Protein AF-A0A7D7ZGV6-F1 (afdb_monomer)

Structure (mmCIF, N/CA/C/O backbone):
data_AF-A0A7D7ZGV6-F1
#
_entry.id   AF-A0A7D7ZGV6-F1
#
loop_
_atom_site.group_PDB
_atom_site.id
_atom_site.type_symbol
_atom_site.label_atom_id
_atom_site.label_alt_id
_atom_site.label_comp_id
_atom_site.label_asym_id
_atom_site.label_entity_id
_atom_site.label_seq_id
_atom_site.pdbx_PDB_ins_code
_atom_site.Cartn_x
_atom_site.Cartn_y
_atom_site.Cartn_z
_atom_site.occupancy
_atom_site.B_iso_or_equiv
_atom_site.auth_seq_id
_atom_site.auth_comp_id
_atom_site.auth_asym_id
_atom_site.auth_atom_id
_atom_site.pdbx_PDB_model_num
ATOM 1 N N . MET A 1 1 ? 32.953 -6.652 -10.951 1.00 52.16 1 MET A N 1
ATOM 2 C CA . MET A 1 1 ? 31.566 -6.234 -10.646 1.00 52.16 1 MET A CA 1
ATOM 3 C C . MET A 1 1 ? 30.830 -6.140 -11.981 1.00 52.16 1 MET A C 1
ATOM 5 O O . MET A 1 1 ? 31.300 -5.406 -12.841 1.00 52.16 1 MET A O 1
ATOM 9 N N . VAL A 1 2 ? 29.800 -6.960 -12.227 1.00 68.19 2 VAL A N 1
ATOM 10 C CA . VAL A 1 2 ? 29.049 -6.928 -13.501 1.00 68.19 2 VAL A CA 1
ATOM 11 C C . VAL A 1 2 ? 28.193 -5.665 -13.516 1.00 68.19 2 VAL A C 1
ATOM 13 O O . VAL A 1 2 ? 27.507 -5.383 -12.537 1.00 68.19 2 VAL A O 1
ATOM 16 N N . ARG A 1 3 ? 28.276 -4.880 -14.590 1.00 75.19 3 ARG A N 1
ATOM 17 C CA . ARG A 1 3 ? 27.522 -3.633 -14.718 1.00 75.19 3 ARG A CA 1
ATOM 18 C C . ARG A 1 3 ? 26.040 -3.922 -14.947 1.00 75.19 3 ARG A C 1
ATOM 20 O O . ARG A 1 3 ? 25.699 -4.711 -15.825 1.00 75.19 3 ARG A O 1
ATOM 27 N N . ASP A 1 4 ? 25.176 -3.247 -14.197 1.00 83.81 4 ASP A N 1
ATOM 28 C CA . ASP A 1 4 ? 23.727 -3.356 -14.351 1.00 83.81 4 ASP A CA 1
ATOM 29 C C . ASP A 1 4 ? 23.198 -2.354 -15.389 1.00 83.81 4 ASP A C 1
ATOM 31 O O . ASP A 1 4 ? 22.784 -1.237 -15.078 1.00 83.81 4 ASP A O 1
ATOM 35 N N . TYR A 1 5 ? 23.234 -2.766 -16.656 1.00 85.62 5 TYR A N 1
ATOM 36 C CA . TYR A 1 5 ? 22.716 -1.972 -17.770 1.00 85.62 5 TYR A CA 1
ATOM 37 C C . TYR A 1 5 ? 21.190 -1.770 -17.714 1.00 85.62 5 TYR A C 1
ATOM 39 O O . TYR A 1 5 ? 20.697 -0.803 -18.290 1.00 85.62 5 TYR A O 1
ATOM 47 N N . GLU A 1 6 ? 20.435 -2.643 -17.034 1.00 85.56 6 GLU A N 1
ATOM 48 C CA . GLU A 1 6 ? 18.972 -2.530 -16.913 1.00 85.56 6 GLU A CA 1
ATOM 49 C C . GLU A 1 6 ? 18.593 -1.321 -16.052 1.00 85.56 6 GLU A C 1
ATOM 51 O O . GLU A 1 6 ? 17.798 -0.485 -16.489 1.00 85.56 6 GLU A O 1
ATOM 56 N N . SER A 1 7 ? 19.248 -1.163 -14.896 1.00 83.94 7 SER A N 1
ATOM 57 C CA . SER A 1 7 ? 19.128 0.028 -14.038 1.00 83.94 7 SER A CA 1
ATOM 58 C C . SER A 1 7 ? 19.479 1.322 -14.775 1.00 83.94 7 SER A C 1
ATOM 60 O O . SER A 1 7 ? 18.717 2.292 -14.736 1.00 83.94 7 SER A O 1
ATOM 62 N N . ASP A 1 8 ? 20.620 1.338 -15.470 1.00 88.06 8 ASP A N 1
ATOM 63 C CA . ASP A 1 8 ? 21.110 2.539 -16.152 1.00 88.06 8 ASP A CA 1
ATOM 64 C C . ASP A 1 8 ? 20.150 2.986 -17.275 1.00 88.06 8 ASP A C 1
ATOM 66 O O . ASP A 1 8 ? 19.855 4.178 -17.402 1.00 88.06 8 ASP A O 1
ATOM 70 N N . VAL A 1 9 ? 19.625 2.044 -18.072 1.00 88.62 9 VAL A N 1
ATOM 71 C CA . VAL A 1 9 ? 18.655 2.335 -19.145 1.00 88.62 9 VAL A CA 1
ATOM 72 C C . VAL A 1 9 ? 17.362 2.912 -18.576 1.00 88.62 9 VAL A C 1
ATOM 74 O O . VAL A 1 9 ? 16.876 3.924 -19.083 1.00 88.62 9 VAL A O 1
ATOM 77 N N . ILE A 1 10 ? 16.808 2.297 -17.527 1.00 85.31 10 ILE A N 1
ATOM 78 C CA . ILE A 1 10 ? 15.547 2.748 -16.930 1.00 85.31 10 ILE A CA 1
ATOM 79 C C . ILE A 1 10 ? 15.686 4.175 -16.390 1.00 85.31 10 ILE A C 1
ATOM 81 O O . ILE A 1 10 ? 14.851 5.027 -16.704 1.00 85.31 10 ILE A O 1
ATOM 85 N N . LYS A 1 11 ? 16.774 4.466 -15.669 1.00 85.81 11 LYS A N 1
ATOM 86 C CA . LYS A 1 11 ? 17.040 5.808 -15.140 1.00 85.81 11 LYS A CA 1
ATOM 87 C C . LYS A 1 11 ? 17.076 6.865 -16.246 1.00 85.81 11 LYS A C 1
ATOM 89 O O . LYS A 1 11 ? 16.469 7.923 -16.114 1.00 85.81 11 LYS A O 1
ATOM 94 N N . GLN A 1 12 ? 17.745 6.569 -17.361 1.00 90.44 12 GLN A N 1
ATOM 95 C CA . GLN A 1 12 ? 17.829 7.497 -18.491 1.00 90.44 12 GLN A CA 1
ATOM 96 C C . GLN A 1 12 ? 16.465 7.777 -19.138 1.00 90.44 12 GLN A C 1
ATOM 98 O O . GLN A 1 12 ? 16.186 8.919 -19.505 1.00 90.44 12 GLN A O 1
ATOM 103 N N . VAL A 1 13 ? 15.599 6.764 -19.261 1.00 87.12 13 VAL A N 1
ATOM 104 C CA . VAL A 1 13 ? 14.239 6.953 -19.795 1.00 87.12 13 VAL A CA 1
ATOM 105 C C . VAL A 1 13 ? 13.365 7.753 -18.827 1.00 87.12 13 VAL A C 1
ATOM 107 O O . VAL A 1 13 ? 12.593 8.599 -19.278 1.00 87.12 13 VAL A O 1
ATOM 110 N N . GLN A 1 14 ? 13.516 7.523 -17.519 1.00 82.38 14 GLN A N 1
ATOM 111 C CA . GLN A 1 14 ? 12.793 8.244 -16.469 1.00 82.38 14 GLN A CA 1
ATOM 112 C C . GLN A 1 14 ? 13.149 9.733 -16.428 1.00 82.38 14 GLN A C 1
ATOM 114 O O . GLN A 1 14 ? 12.263 10.563 -16.255 1.00 82.38 14 GLN A O 1
ATOM 119 N N . GLU A 1 15 ? 14.421 10.081 -16.630 1.00 83.81 15 GLU A N 1
ATOM 120 C CA . GLU A 1 15 ? 14.861 11.479 -16.680 1.00 83.81 15 GLU A CA 1
ATOM 121 C C . GLU A 1 15 ? 14.282 12.219 -17.891 1.00 83.81 15 GLU A C 1
ATOM 123 O O . GLU A 1 15 ? 13.835 13.362 -17.775 1.00 83.81 15 GLU A O 1
ATOM 128 N N . LYS A 1 16 ? 14.331 11.605 -19.083 1.00 85.25 16 LYS A N 1
ATOM 129 C CA . LYS A 1 16 ? 13.814 12.227 -20.306 1.00 85.25 16 LYS A CA 1
ATOM 130 C C . LYS A 1 16 ? 13.589 11.211 -21.420 1.00 85.25 16 LYS A C 1
ATOM 132 O O . LYS A 1 16 ? 14.519 10.533 -21.852 1.00 85.25 16 LYS A O 1
ATOM 137 N N . SER A 1 17 ? 12.404 11.243 -22.025 1.00 87.62 17 SER A N 1
ATOM 138 C CA . SER A 1 17 ? 12.106 10.480 -23.240 1.00 87.62 17 SER A CA 1
ATOM 139 C C . SER A 1 17 ? 12.973 10.932 -24.419 1.00 87.62 17 SER A C 1
ATOM 141 O O . SER A 1 17 ? 12.937 12.094 -24.839 1.00 87.62 17 SER A O 1
ATOM 143 N N . ARG A 1 18 ? 13.768 10.010 -24.969 1.00 91.75 18 ARG A N 1
ATOM 144 C CA . ARG A 1 18 ? 14.718 10.252 -26.071 1.00 91.75 18 ARG A CA 1
ATOM 145 C C . ARG A 1 18 ? 14.798 9.027 -26.986 1.00 91.75 18 ARG A C 1
ATOM 147 O O . ARG A 1 18 ? 14.410 7.941 -26.565 1.00 91.75 18 ARG A O 1
ATOM 154 N N . PRO A 1 19 ? 15.314 9.148 -28.220 1.00 94.19 19 PRO A N 1
ATOM 155 C CA . PRO A 1 19 ? 15.536 7.989 -29.085 1.00 94.19 19 PRO A CA 1
ATOM 156 C C . PRO A 1 19 ? 16.412 6.918 -28.418 1.00 94.19 19 PRO A C 1
ATOM 158 O O . PRO A 1 19 ? 17.350 7.247 -27.687 1.00 94.19 19 PRO A O 1
ATOM 161 N N . LYS A 1 20 ? 16.155 5.634 -28.711 1.00 92.12 20 LYS A N 1
ATOM 162 C CA . LYS A 1 20 ? 16.857 4.501 -28.069 1.00 92.12 20 LYS A CA 1
ATOM 163 C C . LYS A 1 20 ? 18.384 4.570 -28.181 1.00 92.12 20 LYS A C 1
ATOM 165 O O . LYS A 1 20 ? 19.088 4.191 -27.256 1.00 92.12 20 LYS A O 1
ATOM 170 N N . THR A 1 21 ? 18.898 5.098 -29.290 1.00 92.06 21 THR A N 1
ATOM 171 C CA . THR A 1 21 ? 20.339 5.261 -29.536 1.00 92.06 21 THR A CA 1
ATOM 172 C C . THR A 1 21 ? 20.960 6.322 -28.630 1.00 92.06 21 THR A C 1
ATOM 174 O O . THR A 1 21 ? 22.096 6.169 -28.190 1.00 92.06 21 THR A O 1
ATOM 177 N N . VAL A 1 22 ? 20.211 7.380 -28.306 1.00 91.56 22 VAL A N 1
ATOM 178 C CA . VAL A 1 22 ? 20.642 8.432 -27.378 1.00 91.56 22 VAL A CA 1
ATOM 179 C C . VAL A 1 22 ? 20.663 7.892 -25.952 1.00 91.56 22 VAL A C 1
ATOM 181 O O . VAL A 1 22 ? 21.643 8.109 -25.249 1.00 91.56 22 VAL A O 1
ATOM 184 N N . ILE A 1 23 ? 19.632 7.138 -25.555 1.00 91.62 23 ILE A N 1
ATOM 185 C CA . ILE A 1 23 ? 19.587 6.458 -24.252 1.00 91.62 23 ILE A CA 1
ATOM 186 C C . ILE A 1 23 ? 20.759 5.477 -24.119 1.00 91.62 23 ILE A C 1
ATOM 188 O O . ILE A 1 23 ? 21.526 5.572 -23.167 1.00 91.62 23 ILE A O 1
ATOM 192 N N . ALA A 1 24 ? 20.970 4.602 -25.107 1.00 91.44 24 ALA A N 1
ATOM 193 C CA . ALA A 1 24 ? 22.055 3.619 -25.081 1.00 91.44 24 ALA A CA 1
ATOM 194 C C . ALA A 1 24 ? 23.458 4.249 -25.034 1.00 91.44 24 ALA A C 1
ATOM 196 O O . ALA A 1 24 ? 24.359 3.664 -24.448 1.00 91.44 24 ALA A O 1
ATOM 197 N N . ARG A 1 25 ? 23.659 5.435 -25.629 1.00 90.56 25 ARG A N 1
ATOM 198 C CA . ARG A 1 25 ? 24.925 6.189 -25.521 1.00 90.56 25 ARG A CA 1
ATOM 199 C C . ARG A 1 25 ? 25.086 6.899 -24.178 1.00 90.56 25 ARG A C 1
ATOM 201 O O . ARG A 1 25 ? 26.211 7.102 -23.736 1.00 90.56 25 ARG A O 1
ATOM 208 N N . ALA A 1 26 ? 23.982 7.325 -23.567 1.00 88.62 26 ALA A N 1
ATOM 209 C CA . ALA A 1 26 ? 23.994 8.011 -22.279 1.00 88.62 26 ALA A CA 1
ATOM 210 C C . ALA A 1 26 ? 24.248 7.043 -21.113 1.00 88.62 26 ALA A C 1
ATOM 212 O O . ALA A 1 26 ? 24.878 7.411 -20.119 1.00 88.62 26 ALA A O 1
ATOM 213 N N . VAL A 1 27 ? 23.824 5.786 -21.261 1.00 87.44 27 VAL A N 1
ATOM 214 C CA . VAL A 1 27 ? 24.277 4.685 -20.412 1.00 87.44 27 VAL A CA 1
ATOM 215 C C . VAL A 1 27 ? 25.776 4.500 -20.643 1.00 87.44 27 VAL A C 1
ATOM 217 O O . VAL A 1 27 ? 26.202 4.021 -21.691 1.00 87.44 27 VAL A O 1
ATOM 220 N N . LYS A 1 28 ? 26.603 4.932 -19.680 1.00 76.50 28 LYS A N 1
ATOM 221 C CA . LYS A 1 28 ? 28.064 4.768 -19.776 1.00 76.50 28 LYS A CA 1
ATOM 2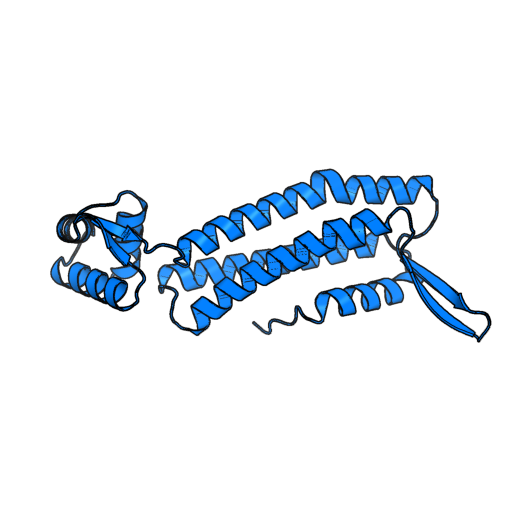22 C C . LYS A 1 28 ? 28.377 3.271 -20.000 1.00 76.50 28 LYS A C 1
ATOM 224 O O . LYS A 1 28 ? 27.664 2.411 -19.498 1.00 76.50 28 LYS A O 1
ATOM 229 N N . GLY A 1 29 ? 29.456 2.934 -20.706 1.00 78.56 29 GLY A N 1
ATOM 230 C CA . GLY A 1 29 ? 29.864 1.535 -20.927 1.00 78.56 29 GLY A CA 1
ATOM 231 C C . GLY A 1 29 ? 29.577 1.008 -22.337 1.00 78.56 29 GLY A C 1
ATOM 232 O O . GLY A 1 29 ? 29.774 1.723 -23.316 1.00 78.56 29 GLY A O 1
ATOM 233 N N . ASN A 1 30 ? 29.197 -0.270 -22.445 1.00 86.06 30 ASN A N 1
ATOM 234 C CA . ASN A 1 30 ? 29.054 -0.984 -23.716 1.00 86.06 30 ASN A CA 1
ATOM 235 C C . ASN A 1 30 ? 27.708 -0.667 -24.398 1.00 86.06 30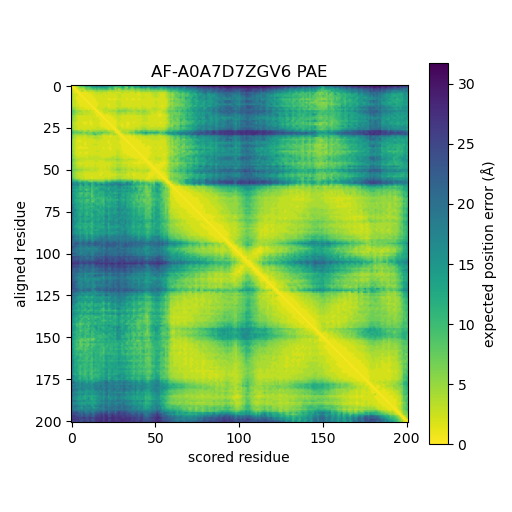 ASN A C 1
ATOM 237 O O . ASN A 1 30 ? 26.643 -1.085 -23.944 1.00 86.06 30 ASN A O 1
ATOM 241 N N . TYR A 1 31 ? 27.773 0.058 -25.518 1.00 89.19 31 TYR A N 1
ATOM 242 C CA . TYR A 1 31 ? 26.608 0.466 -26.308 1.00 89.19 31 TYR A CA 1
ATOM 243 C C . TYR A 1 31 ? 25.775 -0.719 -26.853 1.00 89.19 31 TYR A C 1
ATOM 245 O O . TYR A 1 31 ? 24.553 -0.700 -26.679 1.00 89.19 31 TYR A O 1
ATOM 253 N N . PRO A 1 32 ? 26.373 -1.761 -27.474 1.00 91.25 32 PRO A N 1
ATOM 254 C CA . PRO A 1 32 ? 25.646 -2.977 -27.851 1.00 91.25 32 PRO A CA 1
ATOM 255 C C . PRO A 1 32 ? 24.854 -3.634 -26.714 1.00 91.25 32 PRO A C 1
ATOM 257 O O . PRO A 1 32 ? 23.714 -4.048 -26.927 1.00 91.25 32 PRO A O 1
ATOM 260 N N . ASP A 1 33 ? 25.421 -3.717 -25.511 1.00 89.88 33 ASP A N 1
ATOM 261 C CA . ASP A 1 33 ? 24.740 -4.340 -24.371 1.00 89.88 33 ASP A CA 1
ATOM 262 C C . ASP A 1 33 ? 23.563 -3.489 -23.881 1.00 89.88 33 ASP A C 1
ATOM 264 O O . ASP A 1 33 ? 22.477 -4.020 -23.637 1.00 89.88 33 ASP A O 1
ATOM 268 N N . ALA A 1 34 ? 23.724 -2.162 -23.837 1.00 91.12 34 ALA A N 1
ATOM 269 C CA . ALA A 1 34 ? 22.629 -1.243 -23.527 1.00 91.12 34 ALA A CA 1
ATOM 270 C C . ALA A 1 34 ? 21.477 -1.349 -24.547 1.00 91.12 34 ALA A C 1
ATOM 272 O O . ALA A 1 34 ? 20.307 -1.347 -24.163 1.00 91.12 34 ALA A O 1
ATOM 273 N N . LEU A 1 35 ? 21.780 -1.506 -25.843 1.00 93.06 35 LEU A N 1
ATOM 274 C CA . LEU A 1 35 ? 20.757 -1.740 -26.869 1.00 93.06 35 LEU A CA 1
ATOM 275 C C . LEU A 1 35 ? 20.013 -3.065 -26.666 1.00 93.06 35 LEU A C 1
ATOM 277 O O . LEU A 1 35 ? 18.784 -3.073 -26.730 1.00 93.06 35 LEU A O 1
ATOM 281 N N . LYS A 1 36 ? 20.725 -4.162 -26.376 1.00 92.44 36 LYS A N 1
ATOM 282 C CA . LYS A 1 36 ? 20.096 -5.464 -26.080 1.00 92.44 36 LYS A CA 1
ATOM 283 C C . LYS A 1 36 ? 19.155 -5.375 -24.881 1.00 92.44 36 LYS A C 1
ATOM 285 O O . LYS A 1 36 ? 18.075 -5.963 -24.897 1.00 92.44 36 LYS A O 1
ATOM 290 N N . VAL A 1 37 ? 19.544 -4.624 -23.851 1.00 90.94 37 VAL A N 1
ATOM 291 C CA . VAL A 1 37 ? 18.698 -4.367 -22.680 1.00 90.94 37 VAL A CA 1
ATOM 292 C C . VAL A 1 37 ? 17.454 -3.569 -23.060 1.00 90.94 37 VAL A C 1
ATOM 294 O O . VAL A 1 37 ? 16.357 -3.975 -22.688 1.00 90.94 37 VAL A O 1
ATOM 297 N N . ILE A 1 38 ? 17.586 -2.493 -23.844 1.00 92.06 38 ILE A N 1
ATOM 298 C CA . ILE A 1 38 ? 16.429 -1.725 -24.336 1.00 92.06 38 ILE A CA 1
ATOM 299 C C . ILE A 1 38 ? 15.469 -2.633 -25.112 1.00 92.06 38 ILE A C 1
ATOM 301 O O . ILE A 1 38 ? 14.266 -2.611 -24.869 1.00 92.06 38 ILE A O 1
ATOM 305 N N . GLU A 1 39 ? 15.985 -3.461 -26.019 1.00 91.44 39 GLU A N 1
ATOM 306 C CA . GLU A 1 39 ? 15.166 -4.388 -26.805 1.00 91.44 39 GLU A CA 1
ATOM 307 C C . GLU A 1 39 ? 14.473 -5.434 -25.931 1.00 91.44 39 GLU A C 1
ATOM 309 O O . GLU A 1 39 ? 13.300 -5.737 -26.149 1.00 91.44 39 GLU A O 1
ATOM 314 N N . SER A 1 40 ? 15.165 -5.951 -24.915 1.00 89.56 40 SER A N 1
ATOM 315 C CA . SER A 1 40 ? 14.589 -6.849 -23.912 1.00 89.56 40 SER A CA 1
ATOM 316 C C . SER A 1 40 ? 13.454 -6.173 -23.136 1.00 89.56 40 SER A C 1
ATOM 318 O O . SER A 1 40 ? 12.370 -6.742 -23.018 1.00 89.56 40 SER A O 1
ATOM 320 N N . LEU A 1 41 ? 13.652 -4.935 -22.674 1.00 87.06 41 LEU A N 1
ATOM 321 C CA . LEU A 1 41 ? 12.632 -4.157 -21.964 1.00 87.06 41 LEU A CA 1
ATOM 322 C C . LEU A 1 41 ? 11.427 -3.825 -22.859 1.00 87.06 41 LEU A C 1
ATOM 324 O O . LEU A 1 41 ? 10.291 -3.898 -22.394 1.00 87.06 41 LEU A O 1
ATOM 328 N N . CYS A 1 42 ? 11.636 -3.540 -24.148 1.00 87.69 42 CYS A N 1
ATOM 329 C CA . CYS A 1 42 ? 10.540 -3.379 -25.108 1.00 87.69 42 CYS A CA 1
ATOM 330 C C . CYS A 1 42 ? 9.770 -4.689 -25.330 1.00 87.69 42 CYS A C 1
ATOM 332 O O . CYS A 1 42 ? 8.542 -4.694 -25.300 1.00 87.69 42 CYS A O 1
ATOM 334 N N . LYS A 1 43 ? 10.470 -5.820 -25.500 1.00 85.44 43 LYS A N 1
ATOM 335 C CA . LYS A 1 43 ? 9.840 -7.147 -25.646 1.00 85.44 43 LYS A CA 1
ATOM 336 C C . LYS A 1 43 ? 9.019 -7.537 -24.417 1.00 85.44 43 LYS A C 1
ATOM 338 O O . LYS A 1 43 ? 7.955 -8.127 -24.557 1.00 85.44 43 LYS A O 1
ATOM 343 N N . LYS A 1 44 ? 9.479 -7.159 -23.223 1.00 78.56 44 LYS A N 1
ATOM 344 C CA . LYS A 1 44 ? 8.751 -7.323 -21.955 1.00 78.56 44 LYS A CA 1
ATOM 345 C C . LYS A 1 44 ? 7.598 -6.323 -21.773 1.00 78.56 44 LYS A C 1
ATOM 347 O O . LYS A 1 44 ? 7.022 -6.269 -20.694 1.00 78.56 44 LYS A O 1
ATOM 352 N N . ASN A 1 45 ? 7.252 -5.535 -22.800 1.00 79.06 45 ASN A N 1
ATOM 353 C CA . ASN A 1 45 ? 6.214 -4.497 -22.762 1.00 79.06 45 ASN A CA 1
ATOM 354 C C . ASN A 1 45 ? 6.447 -3.407 -21.706 1.00 79.06 45 ASN A C 1
ATOM 356 O O . ASN A 1 45 ? 5.507 -2.762 -21.246 1.00 79.06 45 ASN A O 1
ATOM 360 N N . PHE A 1 46 ? 7.701 -3.199 -21.325 1.00 79.06 46 PHE A N 1
ATOM 361 C CA . PHE A 1 46 ? 8.067 -2.298 -20.246 1.00 79.06 46 PHE A CA 1
ATOM 362 C C . PHE A 1 46 ? 8.345 -0.878 -20.743 1.00 79.06 46 PHE A C 1
ATOM 364 O O . PHE A 1 46 ? 7.943 0.124 -20.145 1.00 79.06 46 PHE A O 1
ATOM 371 N N . LEU A 1 47 ? 9.024 -0.826 -21.883 1.00 86.56 47 LEU A N 1
ATOM 372 C CA . LEU A 1 47 ? 9.265 0.369 -22.666 1.00 86.56 47 LEU A CA 1
ATOM 373 C C . LEU A 1 47 ? 8.531 0.242 -23.996 1.00 86.56 47 LEU A C 1
ATOM 375 O O . LEU A 1 47 ? 8.334 -0.857 -24.513 1.00 86.56 47 LEU A O 1
ATOM 379 N N . GLU A 1 48 ? 8.166 1.372 -24.574 1.00 90.44 48 GLU A N 1
ATOM 380 C CA . GLU A 1 48 ? 7.656 1.447 -25.934 1.00 90.44 48 GLU A CA 1
ATOM 381 C C . GLU A 1 48 ? 8.318 2.595 -26.688 1.00 90.44 48 GLU A C 1
ATOM 383 O O . GLU A 1 48 ? 8.813 3.560 -26.095 1.00 90.44 48 GLU A O 1
ATOM 388 N N . ILE A 1 49 ? 8.350 2.476 -28.013 1.00 90.94 49 ILE A N 1
ATOM 389 C CA . ILE A 1 49 ? 8.797 3.559 -28.881 1.00 90.94 49 ILE A CA 1
ATOM 390 C C . ILE A 1 49 ? 7.556 4.328 -29.312 1.00 90.94 49 ILE A C 1
ATOM 392 O O . ILE A 1 49 ? 6.804 3.865 -30.167 1.00 90.94 49 ILE A O 1
ATOM 396 N N . LYS A 1 50 ? 7.367 5.512 -28.735 1.00 89.69 50 LYS A N 1
ATOM 397 C CA . LYS A 1 50 ? 6.290 6.435 -29.081 1.00 89.69 50 LYS A CA 1
ATOM 398 C C . LYS A 1 50 ? 6.904 7.669 -29.726 1.00 89.69 50 LYS A C 1
ATOM 400 O O . LYS A 1 50 ? 7.823 8.268 -29.172 1.00 89.69 50 LYS A O 1
ATOM 405 N N . GLU A 1 51 ? 6.458 8.002 -30.937 1.00 90.75 51 GLU A N 1
ATOM 406 C CA . GLU A 1 51 ? 6.967 9.156 -31.703 1.00 90.75 51 GLU A CA 1
ATOM 407 C C . GLU A 1 51 ? 8.506 9.155 -31.851 1.00 90.75 51 GLU A C 1
ATOM 409 O O . GLU A 1 51 ? 9.185 10.168 -31.687 1.00 90.75 51 GLU A O 1
ATOM 414 N N . GLY A 1 52 ? 9.089 7.974 -32.096 1.00 89.38 52 GLY A N 1
ATOM 415 C CA . GLY A 1 52 ? 10.539 7.800 -32.254 1.00 89.38 52 GLY A CA 1
ATOM 416 C C . GLY A 1 52 ? 11.359 7.938 -30.963 1.00 89.38 52 GLY A C 1
ATOM 417 O O . GLY A 1 52 ? 12.588 7.822 -30.998 1.00 89.38 52 GLY A O 1
ATOM 418 N N . LYS A 1 53 ? 10.710 8.150 -29.814 1.00 93.12 53 LYS A N 1
ATOM 419 C CA . LYS A 1 53 ? 11.345 8.240 -28.496 1.00 93.12 53 LYS A CA 1
ATOM 420 C C . LYS A 1 53 ? 11.025 7.001 -27.675 1.00 93.12 53 LYS A C 1
ATOM 422 O O . LYS A 1 53 ? 9.927 6.462 -27.735 1.00 93.12 53 LYS A O 1
ATOM 427 N N . LEU A 1 54 ? 12.005 6.556 -26.901 1.00 91.69 54 LEU A N 1
ATOM 428 C CA . LEU A 1 54 ? 11.827 5.515 -25.908 1.00 91.69 54 LEU A CA 1
ATOM 429 C C . LEU A 1 54 ? 11.093 6.121 -24.708 1.00 91.69 54 LEU A C 1
ATOM 431 O O . LEU A 1 54 ? 11.528 7.131 -24.147 1.00 91.69 54 LEU A O 1
ATOM 435 N N . THR A 1 55 ? 9.967 5.517 -24.362 1.00 86.88 55 THR A N 1
ATOM 436 C CA . THR A 1 55 ? 9.065 5.949 -23.294 1.00 86.88 55 THR A CA 1
ATOM 437 C C . THR A 1 55 ? 8.638 4.748 -22.469 1.00 86.88 55 THR A C 1
ATOM 439 O O . THR A 1 55 ? 8.751 3.606 -22.914 1.00 86.88 55 THR A O 1
ATOM 442 N N . PHE A 1 56 ? 8.145 5.000 -21.265 1.00 81.69 56 PHE A N 1
ATOM 443 C CA . PHE A 1 56 ? 7.423 3.992 -20.509 1.00 81.69 56 PHE A CA 1
ATOM 444 C C . PHE A 1 56 ? 6.061 3.734 -21.144 1.00 81.69 56 PHE A C 1
ATOM 446 O O . PHE A 1 56 ? 5.365 4.679 -21.510 1.00 81.69 56 PHE A O 1
ATOM 453 N N . LYS A 1 57 ? 5.687 2.458 -21.257 1.00 79.19 57 LYS A N 1
ATOM 454 C CA . LYS A 1 57 ? 4.350 2.079 -21.712 1.00 79.19 57 LYS A CA 1
ATOM 455 C C . LYS A 1 57 ? 3.300 2.556 -20.701 1.00 79.19 57 LYS A C 1
ATOM 457 O O . LYS A 1 57 ? 3.545 2.505 -19.496 1.00 79.19 57 LYS A O 1
ATOM 462 N N . ALA A 1 58 ? 2.135 2.995 -21.177 1.00 57.25 58 ALA A N 1
ATOM 463 C CA . ALA A 1 58 ? 1.009 3.340 -20.303 1.00 57.25 58 ALA A CA 1
ATOM 464 C C . ALA A 1 58 ? 0.613 2.147 -19.404 1.00 57.25 58 ALA A C 1
ATOM 466 O O . ALA A 1 58 ? 0.630 1.001 -19.862 1.00 57.25 58 ALA A O 1
ATOM 467 N N . ASN A 1 59 ? 0.252 2.412 -18.140 1.00 62.03 59 ASN A N 1
ATOM 468 C CA . ASN A 1 59 ? -0.058 1.402 -17.108 1.00 62.03 59 ASN A CA 1
ATOM 469 C C . ASN A 1 59 ? 1.109 0.455 -16.771 1.00 62.03 59 ASN A C 1
ATOM 471 O O . ASN A 1 59 ? 0.907 -0.699 -16.359 1.00 62.03 59 ASN A O 1
ATOM 475 N N . ASN A 1 60 ? 2.348 0.916 -16.962 1.00 69.69 60 ASN A N 1
ATOM 476 C CA . ASN A 1 60 ? 3.493 0.169 -16.475 1.00 69.69 60 ASN A CA 1
ATOM 477 C C . ASN A 1 60 ? 3.577 0.227 -14.943 1.00 69.69 60 ASN A C 1
ATOM 479 O O . ASN A 1 60 ? 3.025 1.102 -14.283 1.00 69.69 60 ASN A O 1
ATOM 483 N N . ILE A 1 61 ? 4.307 -0.726 -14.372 1.00 72.62 61 ILE A N 1
ATOM 484 C CA . ILE A 1 61 ? 4.494 -0.842 -12.921 1.00 72.62 61 ILE A CA 1
ATOM 485 C C . ILE A 1 61 ? 5.067 0.428 -12.270 1.00 72.62 61 ILE A C 1
ATOM 487 O O . ILE A 1 61 ? 4.851 0.636 -11.087 1.00 72.62 61 ILE A O 1
ATOM 491 N N . ILE A 1 62 ? 5.795 1.279 -13.003 1.00 72.12 62 ILE A N 1
ATOM 492 C CA . ILE A 1 62 ? 6.381 2.494 -12.423 1.00 72.12 62 ILE A CA 1
ATOM 493 C C . ILE A 1 62 ? 5.279 3.489 -12.077 1.00 72.12 62 ILE A C 1
ATOM 495 O O . ILE A 1 62 ? 5.301 4.041 -10.984 1.00 72.12 62 ILE A O 1
ATOM 499 N N . GLN A 1 63 ? 4.305 3.677 -12.972 1.00 73.94 63 GLN A N 1
ATOM 500 C CA . GLN A 1 63 ? 3.152 4.526 -12.694 1.00 73.94 63 GLN A CA 1
ATOM 501 C C . GLN A 1 63 ? 2.336 3.975 -11.519 1.00 73.94 63 GLN A C 1
ATOM 503 O O . GLN A 1 63 ? 2.043 4.722 -10.592 1.00 73.94 63 GLN A O 1
ATOM 508 N N . ASP A 1 64 ? 2.060 2.668 -11.506 1.00 77.94 64 ASP A N 1
ATOM 509 C CA . ASP A 1 64 ? 1.372 2.019 -10.384 1.00 77.94 64 ASP A CA 1
ATOM 510 C C . ASP A 1 64 ? 2.132 2.187 -9.061 1.00 77.94 64 ASP A C 1
ATOM 512 O O . ASP A 1 64 ? 1.522 2.423 -8.023 1.00 77.94 64 ASP A O 1
ATOM 516 N N . HIS A 1 65 ? 3.464 2.074 -9.088 1.00 82.31 65 HIS A N 1
ATOM 517 C CA . HIS A 1 65 ? 4.320 2.276 -7.922 1.00 82.31 65 HIS A CA 1
ATOM 518 C C . HIS A 1 65 ? 4.252 3.727 -7.434 1.00 82.31 65 HIS A C 1
ATOM 520 O O . HIS A 1 65 ? 4.093 3.957 -6.239 1.00 82.31 65 HIS A O 1
ATOM 526 N N . THR A 1 66 ? 4.318 4.711 -8.337 1.00 82.69 66 THR A N 1
ATOM 527 C CA . THR A 1 66 ? 4.173 6.127 -7.973 1.00 82.69 66 THR A CA 1
ATOM 528 C C . THR A 1 66 ? 2.803 6.404 -7.359 1.00 82.69 66 THR A C 1
ATOM 530 O O . THR A 1 66 ? 2.735 6.984 -6.279 1.00 82.69 66 THR A O 1
ATOM 533 N N . THR A 1 67 ? 1.725 5.919 -7.976 1.00 82.94 67 THR A N 1
ATOM 534 C CA . THR A 1 67 ? 0.372 6.048 -7.421 1.00 82.94 67 THR A CA 1
ATOM 535 C C . THR A 1 67 ? 0.263 5.374 -6.054 1.00 82.94 67 THR A C 1
ATOM 537 O O . THR A 1 67 ? -0.297 5.950 -5.129 1.00 82.94 67 THR A O 1
ATOM 540 N N . PHE A 1 68 ? 0.850 4.190 -5.874 1.00 86.44 68 PHE A N 1
ATOM 541 C CA . PHE A 1 68 ? 0.864 3.511 -4.581 1.00 86.44 68 PHE A CA 1
ATOM 542 C C . PHE A 1 68 ? 1.596 4.311 -3.490 1.00 86.44 68 PHE A C 1
ATOM 544 O O . PHE A 1 68 ? 1.131 4.366 -2.352 1.00 86.44 68 PHE A O 1
ATOM 551 N N . GLN A 1 69 ? 2.717 4.956 -3.822 1.00 87.38 69 GLN A N 1
ATOM 552 C CA . GLN A 1 69 ? 3.437 5.833 -2.892 1.00 87.38 69 GLN A CA 1
ATOM 553 C C . GLN A 1 69 ? 2.598 7.043 -2.475 1.00 87.38 69 GLN A C 1
ATOM 555 O O . GLN A 1 69 ? 2.541 7.378 -1.290 1.00 87.38 69 GLN A O 1
ATOM 560 N N . GLU A 1 70 ? 1.920 7.675 -3.433 1.00 86.38 70 GLU A N 1
ATOM 561 C CA . GLU A 1 70 ? 1.000 8.785 -3.168 1.00 86.38 70 GLU A CA 1
ATOM 562 C C . GLU A 1 70 ? -0.144 8.336 -2.250 1.00 86.38 70 GLU A C 1
ATOM 564 O O . GLU A 1 70 ? -0.390 8.964 -1.222 1.00 86.38 70 GLU A O 1
ATOM 569 N N . GLU A 1 71 ? -0.764 7.190 -2.539 1.00 84.62 71 GLU A N 1
ATOM 570 C CA . GLU A 1 71 ? -1.821 6.598 -1.712 1.00 84.62 71 GLU A CA 1
ATOM 571 C C . GLU A 1 71 ? -1.354 6.282 -0.286 1.00 84.62 71 GLU A C 1
ATOM 573 O O . GLU A 1 71 ? -2.073 6.546 0.681 1.00 84.62 71 GLU A O 1
ATOM 578 N N . LEU A 1 72 ? -0.142 5.742 -0.132 1.00 85.75 72 LEU A N 1
ATOM 579 C CA . LEU A 1 72 ? 0.453 5.481 1.178 1.00 85.75 72 LEU A CA 1
ATOM 580 C C . LEU A 1 72 ? 0.657 6.769 1.973 1.00 85.75 72 LEU A C 1
ATOM 582 O O . LEU A 1 72 ? 0.399 6.798 3.182 1.00 85.75 72 LEU A O 1
ATOM 586 N N . GLN A 1 73 ? 1.125 7.828 1.316 1.00 88.75 73 GLN A N 1
ATOM 587 C CA . GLN A 1 73 ? 1.325 9.120 1.955 1.00 88.75 73 GLN A CA 1
ATOM 588 C C . GLN A 1 73 ? -0.014 9.761 2.337 1.00 88.75 73 GLN A C 1
ATOM 590 O O . GLN A 1 73 ? -0.182 10.174 3.487 1.00 88.75 73 GLN A O 1
ATOM 595 N N . GLU A 1 74 ? -0.990 9.769 1.427 1.00 86.00 74 GLU A N 1
ATOM 596 C CA . GLU A 1 74 ? -2.358 10.225 1.694 1.00 86.00 74 GLU A CA 1
ATOM 597 C C . GLU A 1 74 ? -2.965 9.479 2.880 1.00 86.00 74 GLU A C 1
ATOM 599 O O . GLU A 1 74 ? -3.537 10.098 3.778 1.00 86.00 74 GLU A O 1
ATOM 604 N N . PHE A 1 75 ? -2.789 8.156 2.942 1.00 86.69 75 PHE A N 1
ATOM 605 C CA . PHE A 1 75 ? -3.269 7.358 4.060 1.00 86.69 75 PHE A CA 1
ATOM 606 C C . PHE A 1 75 ? -2.595 7.762 5.375 1.00 86.69 75 PHE A C 1
ATOM 608 O O . PHE A 1 75 ? -3.286 8.008 6.370 1.00 86.69 75 PHE A O 1
ATOM 615 N N . ARG A 1 76 ? -1.260 7.874 5.403 1.00 87.38 76 ARG A N 1
ATOM 616 C CA . ARG A 1 76 ? -0.537 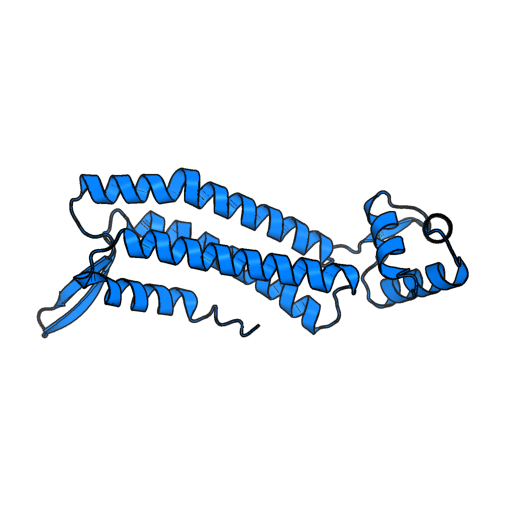8.323 6.606 1.00 87.38 76 ARG A CA 1
ATOM 617 C C . ARG A 1 76 ? -1.096 9.652 7.098 1.00 87.38 76 ARG A C 1
ATOM 619 O O . ARG A 1 76 ? -1.408 9.791 8.281 1.00 87.38 76 ARG A O 1
ATOM 626 N N . GLU A 1 77 ? -1.265 10.614 6.204 1.00 89.69 77 GLU A N 1
ATOM 627 C CA . GLU A 1 77 ? -1.784 11.926 6.566 1.00 89.69 77 GLU A CA 1
ATOM 628 C C . GLU A 1 77 ? -3.233 11.870 7.046 1.00 89.69 77 GLU A C 1
ATOM 630 O O . GLU A 1 77 ? -3.528 12.380 8.130 1.00 89.69 77 GLU A O 1
ATOM 635 N N . ALA A 1 78 ? -4.109 11.193 6.302 1.00 87.12 78 ALA A N 1
ATOM 636 C CA . ALA A 1 78 ? -5.510 10.998 6.653 1.00 87.12 78 ALA A CA 1
ATOM 637 C C . ALA A 1 78 ? -5.646 10.404 8.064 1.00 87.12 78 ALA A C 1
ATOM 639 O O . ALA A 1 78 ? -6.352 10.941 8.926 1.00 87.12 78 ALA A O 1
ATOM 640 N N . PHE A 1 79 ? -4.916 9.319 8.327 1.00 87.44 79 PHE A N 1
ATOM 641 C CA . PHE A 1 79 ? -4.978 8.611 9.595 1.00 87.44 79 PHE A CA 1
ATOM 642 C C . PHE A 1 79 ? -4.444 9.456 10.755 1.00 87.44 79 PHE A C 1
ATOM 644 O O . PHE A 1 79 ? -5.131 9.634 11.764 1.00 87.44 79 PHE A O 1
ATOM 651 N N . TYR A 1 80 ? -3.223 9.979 10.630 1.00 88.69 80 TYR A N 1
ATOM 652 C CA . TYR A 1 80 ? -2.542 10.628 11.747 1.00 88.69 80 TYR A CA 1
ATOM 653 C C . TYR A 1 80 ? -3.059 12.034 12.037 1.00 88.69 80 TYR A C 1
ATOM 655 O O . TYR A 1 80 ? -3.143 12.406 13.210 1.00 88.69 80 TYR A O 1
ATOM 663 N N . LYS A 1 81 ? -3.412 12.807 11.004 1.00 88.31 81 LYS A N 1
ATOM 664 C CA . LYS A 1 81 ? -3.854 14.196 11.173 1.00 88.31 81 LYS A CA 1
ATOM 665 C C . LYS A 1 81 ? -5.344 14.305 11.490 1.00 88.31 81 LYS A C 1
ATOM 667 O O . LYS A 1 81 ? -5.717 15.212 12.225 1.00 88.31 81 LYS A O 1
ATOM 672 N N . PHE A 1 82 ? -6.182 13.389 10.992 1.00 86.50 82 PHE A N 1
ATOM 673 C CA . PHE A 1 82 ? -7.641 13.537 11.088 1.00 86.50 82 PHE A CA 1
ATOM 674 C C . PHE A 1 82 ? -8.310 12.403 11.870 1.00 86.50 82 PHE A C 1
ATOM 676 O O . PHE A 1 82 ? -9.000 12.663 12.856 1.00 86.50 82 PHE A O 1
ATOM 683 N N . GLN A 1 83 ? -8.066 11.143 11.499 1.00 87.56 83 GLN A N 1
ATOM 684 C CA . GLN A 1 83 ? -8.814 10.016 12.075 1.00 87.56 83 GLN A CA 1
ATOM 685 C C . GLN A 1 83 ? -8.430 9.721 13.528 1.00 87.56 83 GLN A C 1
ATOM 687 O O . GLN A 1 83 ? -9.291 9.598 14.401 1.00 87.56 83 GLN A O 1
ATOM 692 N N . LEU A 1 84 ? -7.132 9.633 13.824 1.00 88.25 84 LEU A N 1
ATOM 693 C CA . LEU A 1 84 ? -6.655 9.324 15.170 1.00 88.25 84 LEU A CA 1
ATOM 694 C C . LEU A 1 84 ? -7.053 10.402 16.204 1.00 88.25 84 LEU A C 1
ATOM 696 O O . LEU A 1 84 ? -7.486 10.029 17.301 1.00 88.25 84 LEU A O 1
ATOM 700 N N . PRO A 1 85 ? -6.938 11.715 15.917 1.00 90.19 85 PRO A N 1
ATOM 701 C CA . PRO A 1 85 ? -7.440 12.757 16.812 1.00 90.19 85 PRO A CA 1
ATOM 702 C C . PRO A 1 85 ? -8.950 12.681 17.063 1.00 90.19 85 PRO A C 1
ATOM 704 O O . PRO A 1 85 ? -9.363 12.746 18.224 1.00 90.19 85 PRO A O 1
ATOM 707 N N . GLU A 1 86 ? -9.767 12.477 16.026 1.00 88.81 86 GLU A N 1
ATOM 708 C CA . GLU A 1 86 ? -11.223 12.370 16.186 1.00 88.81 86 GLU A CA 1
ATOM 709 C C . GLU A 1 86 ? -11.619 11.143 17.017 1.00 88.81 86 GLU A C 1
ATOM 711 O O . GLU A 1 86 ? -12.406 11.258 17.956 1.00 88.81 86 GLU A O 1
ATOM 716 N N . LEU A 1 87 ? -10.9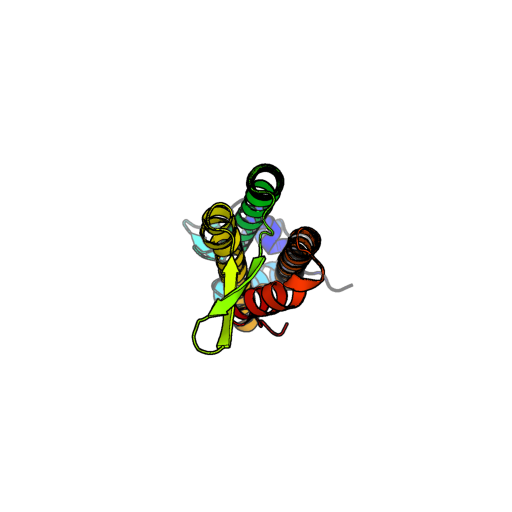79 9.988 16.813 1.00 87.50 87 LEU A N 1
ATOM 717 C CA . LEU A 1 87 ? -11.216 8.812 17.662 1.00 87.50 87 LEU A CA 1
ATOM 718 C C . LEU A 1 87 ? -10.871 9.064 19.135 1.00 87.50 87 LEU A C 1
ATOM 720 O O . LEU A 1 87 ? -11.574 8.601 20.039 1.00 87.50 87 LEU A O 1
ATOM 724 N N . LYS A 1 88 ? -9.799 9.819 19.408 1.00 87.50 88 LYS A N 1
ATOM 725 C CA . LYS A 1 88 ? -9.448 10.217 20.781 1.00 87.50 88 LYS A CA 1
ATOM 726 C C . LYS A 1 88 ? -10.507 11.142 21.381 1.00 87.50 88 LYS A C 1
ATOM 728 O O . LYS A 1 88 ? -10.807 11.015 22.568 1.00 87.50 88 LYS A O 1
ATOM 733 N N . LYS A 1 89 ? -11.061 12.059 20.588 1.00 89.25 89 LYS A N 1
ATOM 734 C CA . LYS A 1 89 ? -12.121 12.985 21.003 1.00 89.25 89 LYS A CA 1
ATOM 735 C C . LYS A 1 89 ? -13.423 12.243 21.305 1.00 89.25 89 LYS A C 1
ATOM 737 O O . LYS A 1 89 ? -13.945 12.406 22.405 1.00 89.25 89 LYS A O 1
ATOM 742 N N . ILE A 1 90 ? -13.860 11.347 20.419 1.00 86.25 90 ILE A N 1
ATOM 743 C CA . ILE A 1 90 ? -15.052 10.505 20.611 1.00 86.25 90 ILE A CA 1
ATOM 744 C C . ILE A 1 90 ? -14.938 9.692 21.902 1.00 86.25 90 ILE A C 1
ATOM 746 O O . ILE A 1 90 ? -15.850 9.701 22.728 1.00 86.25 90 ILE A O 1
ATOM 750 N N . ARG A 1 91 ? -13.786 9.049 22.137 1.00 82.25 91 ARG A N 1
ATOM 751 C CA . ARG A 1 91 ? -13.542 8.286 23.371 1.00 82.25 91 ARG A CA 1
ATOM 752 C C . ARG A 1 91 ? -13.664 9.153 24.630 1.00 82.25 91 ARG A C 1
ATOM 754 O O . ARG A 1 91 ? -14.194 8.697 25.639 1.00 82.25 91 ARG A O 1
ATOM 761 N N . LYS A 1 92 ? -13.160 10.391 24.594 1.00 85.81 92 LYS A N 1
ATOM 762 C CA . LYS A 1 92 ? -13.261 11.326 25.728 1.00 85.81 92 LYS A CA 1
ATOM 763 C C . LYS A 1 92 ? -14.701 11.785 25.969 1.00 85.81 92 LYS A C 1
ATOM 765 O O . LYS A 1 92 ? -15.106 11.883 27.122 1.00 85.81 92 LYS A O 1
ATOM 770 N N . GLN A 1 93 ? -15.445 12.070 24.903 1.00 86.75 93 GLN A N 1
ATOM 771 C CA . GLN A 1 93 ? -16.802 12.617 24.976 1.00 86.75 93 GLN A CA 1
ATOM 772 C C . GLN A 1 93 ? -17.832 11.572 25.408 1.00 86.75 93 GLN A C 1
ATOM 774 O O . GLN A 1 93 ? -18.622 11.827 26.311 1.00 86.75 93 GLN A O 1
ATOM 779 N N . THR A 1 94 ? -17.798 10.386 24.802 1.00 81.19 94 THR A N 1
ATOM 780 C CA . THR A 1 94 ? -18.780 9.322 25.068 1.00 81.19 94 THR A CA 1
ATOM 781 C C . THR A 1 94 ? -18.544 8.613 26.395 1.00 81.19 94 THR A C 1
ATOM 783 O O . THR A 1 94 ? -19.468 8.022 26.941 1.00 81.19 94 THR A O 1
ATOM 786 N N . ARG A 1 95 ? -17.303 8.632 26.911 1.00 78.75 95 ARG A N 1
ATOM 787 C CA . ARG A 1 95 ? -16.830 7.763 28.010 1.00 78.75 95 ARG A CA 1
ATOM 788 C C . ARG A 1 95 ? -17.023 6.265 27.735 1.00 78.75 95 ARG A C 1
ATOM 790 O O . ARG A 1 95 ? -16.770 5.441 28.612 1.00 78.75 95 ARG A O 1
ATOM 797 N N . GLU A 1 96 ? -17.414 5.909 26.517 1.00 75.38 96 GLU A N 1
ATOM 798 C CA . GLU A 1 96 ? -17.607 4.541 26.085 1.00 75.38 96 GLU A CA 1
ATOM 799 C C . GLU A 1 96 ? -16.328 4.005 25.433 1.00 75.38 96 GLU A C 1
ATOM 801 O O . GLU A 1 96 ? -15.555 4.741 24.806 1.00 75.38 96 GLU A O 1
ATOM 806 N N . PRO A 1 97 ? -16.064 2.699 25.568 1.00 81.06 97 PRO A N 1
ATOM 807 C CA . PRO A 1 97 ? -15.016 2.054 24.800 1.00 81.06 97 PRO A CA 1
ATOM 808 C C . PRO A 1 97 ? -15.384 2.010 23.310 1.00 81.06 97 PRO A C 1
ATOM 810 O O . PRO A 1 97 ? -16.520 1.740 22.935 1.00 81.06 97 PRO A O 1
ATOM 813 N N . ILE A 1 98 ? -14.381 2.200 22.452 1.00 83.06 98 ILE A N 1
ATOM 814 C CA . ILE A 1 98 ? -14.551 2.178 20.991 1.00 83.06 98 ILE A CA 1
ATOM 815 C C . ILE A 1 98 ? -15.070 0.818 20.499 1.00 83.06 98 ILE A C 1
ATOM 817 O O . ILE A 1 98 ? -15.944 0.765 19.641 1.00 83.06 98 ILE A O 1
ATOM 821 N N . PHE A 1 99 ? -14.556 -0.272 21.067 1.00 85.00 99 PHE A N 1
ATOM 822 C CA . PHE A 1 99 ? -15.017 -1.638 20.821 1.00 85.00 99 PHE A CA 1
ATOM 823 C C . PHE A 1 99 ? -15.510 -2.239 22.131 1.00 85.00 99 PHE A C 1
ATOM 825 O O . PHE A 1 99 ? -14.880 -2.021 23.172 1.00 85.00 99 PHE A O 1
ATOM 832 N N . TYR A 1 100 ? -16.603 -2.999 22.093 1.00 83.62 100 TYR A N 1
ATOM 833 C CA . TYR A 1 100 ? -17.181 -3.648 23.272 1.00 83.62 100 TYR A CA 1
ATOM 834 C C . TYR A 1 100 ? -18.032 -4.870 22.925 1.00 83.62 100 TYR A C 1
ATOM 836 O O . TYR A 1 100 ? -18.325 -5.136 21.762 1.00 83.62 100 TYR A O 1
ATOM 844 N N . VAL A 1 101 ? -18.411 -5.627 23.958 1.00 84.00 101 VAL A N 1
ATOM 845 C CA . VAL A 1 101 ? -19.296 -6.794 23.857 1.00 84.00 101 VAL A CA 1
ATOM 846 C C . VAL A 1 101 ? -20.614 -6.490 24.554 1.00 84.00 101 VAL A C 1
ATOM 848 O O . VAL A 1 101 ? -20.610 -6.060 25.710 1.00 84.00 101 VAL A O 1
ATOM 851 N N . THR A 1 102 ? -21.729 -6.760 23.881 1.00 83.69 102 THR A N 1
ATOM 852 C CA . THR A 1 102 ? -23.069 -6.797 24.477 1.00 83.69 102 THR A CA 1
ATOM 853 C C . THR A 1 102 ? -23.535 -8.241 24.631 1.00 83.69 102 THR A C 1
ATOM 855 O O . THR A 1 102 ? -23.143 -9.109 23.852 1.00 83.69 102 THR A O 1
ATOM 858 N N . LYS A 1 103 ? -24.355 -8.513 25.650 1.00 85.75 103 LYS A N 1
ATOM 859 C CA . LYS A 1 103 ? -25.081 -9.783 25.766 1.00 85.75 103 LYS A CA 1
ATOM 860 C C . LYS A 1 103 ? -26.482 -9.59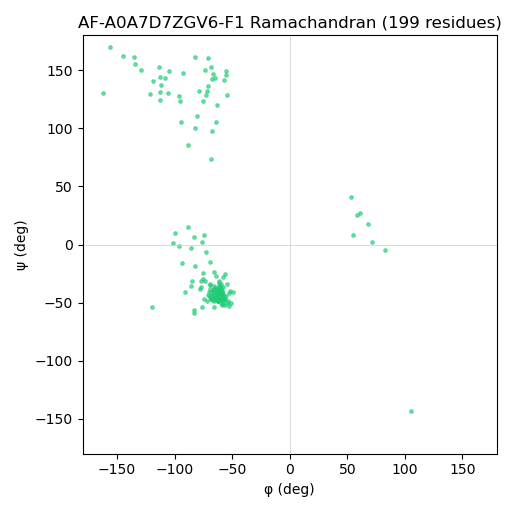4 25.206 1.00 85.75 103 LYS A C 1
ATOM 862 O O . LYS A 1 103 ? -27.176 -8.665 25.606 1.00 85.75 103 LYS A O 1
ATOM 867 N N . GLU A 1 104 ? -26.863 -10.471 24.298 1.00 86.00 104 GLU A N 1
ATOM 868 C CA . GLU A 1 104 ? -28.202 -10.529 23.732 1.00 86.00 104 GLU A CA 1
ATOM 869 C C . GLU A 1 104 ? -29.156 -11.296 24.662 1.00 86.00 104 GLU A C 1
ATOM 871 O O . GLU A 1 104 ? -28.695 -12.074 25.507 1.00 86.00 104 GLU A O 1
ATOM 876 N N . PRO A 1 105 ? -30.484 -11.129 24.510 1.00 84.94 105 PRO A N 1
ATOM 877 C CA . PRO A 1 105 ? -31.477 -11.804 25.352 1.00 84.94 105 PRO A CA 1
ATOM 878 C C . PRO A 1 105 ? -31.379 -13.337 25.336 1.00 84.94 105 PRO A C 1
ATOM 880 O O . PRO A 1 105 ? -31.706 -13.989 26.320 1.00 84.94 105 PRO A O 1
ATOM 883 N N . ASN A 1 106 ? -30.883 -13.918 24.240 1.00 88.00 106 ASN A N 1
ATOM 884 C CA . ASN A 1 106 ? -30.647 -15.359 24.093 1.00 88.00 106 ASN A CA 1
ATOM 885 C C . ASN A 1 106 ? -29.307 -15.835 24.697 1.00 88.00 106 ASN A C 1
ATOM 887 O O . ASN A 1 106 ? -28.911 -16.979 24.491 1.00 88.00 106 ASN A O 1
ATOM 891 N N . GLY A 1 107 ? -28.577 -14.961 25.397 1.00 82.19 107 GLY A N 1
ATOM 892 C CA . GLY A 1 107 ? -27.275 -15.256 25.996 1.00 82.19 107 GLY A CA 1
ATOM 893 C C . GLY A 1 107 ? -26.084 -15.149 25.038 1.00 82.19 107 GLY A C 1
ATOM 894 O O . GLY A 1 107 ? -24.940 -15.253 25.492 1.00 82.19 107 GLY A O 1
ATOM 895 N N . ALA A 1 108 ? -26.311 -14.898 23.744 1.00 81.44 108 ALA A N 1
ATOM 896 C CA . ALA A 1 108 ? -25.235 -14.711 22.777 1.00 81.44 108 ALA A CA 1
ATOM 897 C C . ALA A 1 108 ? -24.437 -13.431 23.069 1.00 81.44 108 ALA A C 1
ATOM 899 O O . ALA A 1 108 ? -24.973 -12.425 23.534 1.00 81.44 108 ALA A O 1
ATOM 900 N N . GLN A 1 109 ? -23.137 -13.457 22.781 1.00 83.25 109 GLN A N 1
ATOM 901 C CA . GLN A 1 109 ? -22.285 -12.273 22.853 1.00 83.25 109 GLN A CA 1
ATOM 902 C C . GLN A 1 109 ? -22.188 -11.633 21.469 1.00 83.25 109 GLN A C 1
ATOM 904 O O . GLN A 1 109 ? -21.762 -12.283 20.517 1.00 83.25 109 GLN A O 1
ATOM 909 N N . MET A 1 110 ? -22.555 -10.356 21.359 1.00 79.00 110 MET A N 1
ATOM 910 C CA . MET A 1 110 ? -22.374 -9.567 20.143 1.00 79.00 110 MET A CA 1
ATOM 911 C C . MET A 1 110 ? -21.234 -8.570 20.308 1.00 79.00 110 MET A C 1
ATOM 913 O O . MET A 1 110 ? -21.185 -7.799 21.267 1.00 79.00 110 MET A O 1
ATOM 917 N N . PHE A 1 111 ? -20.332 -8.554 19.332 1.00 79.94 111 PHE A N 1
ATOM 918 C CA . PHE A 1 111 ? -19.294 -7.538 19.224 1.00 79.94 111 PHE A CA 1
ATOM 919 C C . PHE A 1 111 ? -19.877 -6.259 18.624 1.00 79.94 111 PHE A C 1
ATOM 921 O O . PHE A 1 111 ? -20.577 -6.291 17.612 1.00 79.94 111 PHE A O 1
ATOM 928 N N . ARG A 1 112 ? -19.592 -5.123 19.255 1.00 78.62 112 ARG A N 1
ATOM 929 C CA . ARG A 1 112 ? -20.103 -3.808 18.872 1.00 78.62 112 ARG A CA 1
ATOM 930 C C . ARG A 1 112 ? -18.956 -2.808 18.746 1.00 78.62 112 ARG A C 1
ATOM 932 O O . ARG A 1 112 ? -17.946 -2.894 19.449 1.00 78.62 112 ARG A O 1
ATOM 939 N N . VAL A 1 113 ? -19.155 -1.843 17.854 1.00 82.00 113 VAL A N 1
ATOM 940 C CA . VAL A 1 113 ? -18.327 -0.641 17.713 1.00 82.00 113 VAL A CA 1
ATOM 941 C C . VAL A 1 113 ? -19.181 0.539 18.152 1.00 82.00 113 VAL A C 1
ATOM 943 O O . VAL A 1 113 ? -20.358 0.598 17.793 1.00 82.00 113 VAL A O 1
ATOM 946 N N . ASN A 1 114 ? -18.611 1.461 18.926 1.00 84.12 114 ASN A N 1
ATOM 947 C CA . ASN A 1 114 ? -19.297 2.687 19.319 1.00 84.12 114 ASN A CA 1
ATOM 948 C C . ASN A 1 114 ? -19.795 3.413 18.062 1.00 84.12 114 ASN A C 1
ATOM 950 O O . ASN A 1 114 ? -19.028 3.642 17.128 1.00 84.12 114 ASN A O 1
ATOM 954 N N . GLN A 1 115 ? -21.077 3.774 18.046 1.00 80.88 115 GLN A N 1
ATOM 955 C CA . GLN A 1 115 ? -21.734 4.287 16.847 1.00 80.88 115 GLN A CA 1
ATOM 956 C C . GLN A 1 115 ? -21.103 5.591 16.330 1.00 80.88 115 GLN A C 1
ATOM 958 O O . GLN A 1 115 ? -21.022 5.776 15.121 1.00 80.88 115 GLN A O 1
ATOM 963 N N . GLN A 1 116 ? -20.594 6.453 17.216 1.00 82.56 116 GLN A N 1
ATOM 964 C CA . GLN A 1 116 ? -19.902 7.690 16.832 1.00 82.56 116 GLN A CA 1
ATOM 965 C C . GLN A 1 116 ? -18.501 7.414 16.266 1.00 8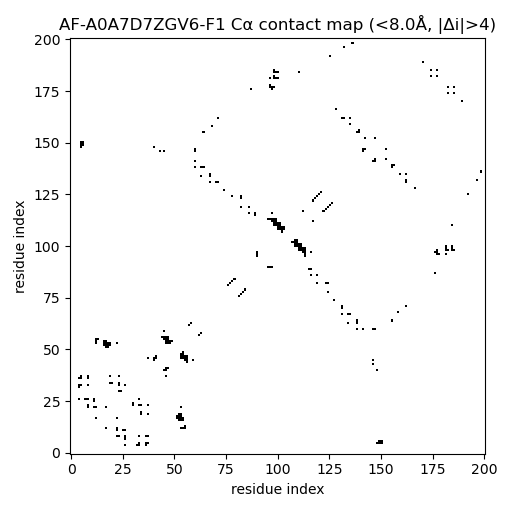2.56 116 GLN A C 1
ATOM 967 O O . GLN A 1 116 ? -18.036 8.126 15.384 1.00 82.56 116 GLN A O 1
ATOM 972 N N . ALA A 1 117 ? -17.833 6.356 16.737 1.00 83.19 117 ALA A N 1
ATOM 973 C CA . ALA A 1 117 ? -16.550 5.905 16.191 1.00 83.19 117 ALA A CA 1
ATOM 974 C C . ALA A 1 117 ? -16.701 5.039 14.930 1.00 83.19 117 ALA A C 1
ATOM 976 O O . ALA A 1 117 ? -15.736 4.860 14.187 1.00 83.19 117 ALA A O 1
ATOM 977 N N . LYS A 1 118 ? -17.900 4.493 14.693 1.00 81.19 118 LYS A N 1
ATOM 978 C CA . LYS A 1 118 ? -18.187 3.544 13.617 1.00 81.19 118 LYS A CA 1
ATOM 979 C C . LYS A 1 118 ? -17.867 4.127 12.251 1.00 81.19 118 LYS A C 1
ATOM 981 O O . LYS A 1 118 ? -17.254 3.435 11.454 1.00 81.19 118 LYS A O 1
ATOM 986 N N . GLU A 1 119 ? -18.237 5.375 11.989 1.00 77.12 119 GLU A N 1
ATOM 987 C CA . GLU A 1 119 ? -17.982 6.007 10.693 1.00 77.12 119 GLU A CA 1
ATOM 988 C C . GLU A 1 119 ? -16.479 6.168 10.433 1.00 77.12 119 GLU A C 1
ATOM 990 O O . GLU A 1 119 ? -15.989 5.732 9.396 1.00 77.12 119 GLU A O 1
ATOM 995 N N . GLN A 1 120 ? -15.707 6.638 11.415 1.00 80.31 120 GLN A N 1
ATOM 996 C CA . GLN A 1 120 ? -14.259 6.787 11.234 1.00 80.31 120 GLN A CA 1
ATOM 997 C C . GLN A 1 120 ? -13.509 5.466 11.133 1.00 80.31 120 GLN A C 1
ATOM 999 O O . GLN A 1 120 ? -12.552 5.346 10.367 1.00 80.31 120 GLN A O 1
ATOM 1004 N N . ILE A 1 121 ? -13.955 4.450 11.867 1.00 76.50 121 ILE A N 1
ATOM 1005 C CA . ILE A 1 121 ? -13.335 3.128 11.825 1.00 76.50 121 ILE A CA 1
ATOM 1006 C C . ILE A 1 121 ? -13.735 2.383 10.557 1.00 76.50 121 ILE A C 1
ATOM 1008 O O . ILE A 1 121 ? -12.851 1.932 9.837 1.00 76.50 121 ILE A O 1
ATOM 1012 N N . ILE A 1 122 ? -15.035 2.258 10.284 1.00 70.50 122 ILE A N 1
ATOM 1013 C CA . ILE A 1 122 ? -15.579 1.394 9.227 1.00 70.50 122 ILE A CA 1
ATOM 1014 C C . ILE A 1 122 ? -15.609 2.081 7.865 1.00 70.50 122 ILE A C 1
ATOM 1016 O O . ILE A 1 122 ? -15.401 1.401 6.871 1.00 70.50 122 ILE A O 1
ATOM 1020 N N . SER A 1 123 ? -15.870 3.385 7.787 1.00 65.38 123 SER A N 1
ATOM 1021 C CA . SER A 1 123 ? -15.836 4.090 6.503 1.00 65.38 123 SER A CA 1
ATOM 1022 C C . SER A 1 123 ? -14.393 4.464 6.184 1.00 65.38 123 SER A C 1
ATOM 1024 O O . SER A 1 123 ? -13.807 3.982 5.223 1.00 65.38 123 SER A O 1
ATOM 1026 N N . THR A 1 124 ? -13.739 5.237 7.047 1.00 74.25 124 THR A N 1
ATOM 1027 C CA . THR A 1 124 ? -12.497 5.894 6.629 1.00 74.25 124 THR A CA 1
ATOM 1028 C C . THR A 1 124 ? -11.264 4.998 6.742 1.00 74.25 124 THR A C 1
ATOM 1030 O O . THR A 1 124 ? -10.565 4.773 5.756 1.00 74.25 124 THR A O 1
ATOM 1033 N N . ILE A 1 125 ? -10.982 4.446 7.926 1.00 77.88 125 ILE A N 1
ATOM 1034 C CA . ILE A 1 125 ? -9.762 3.646 8.141 1.00 77.88 125 ILE A CA 1
ATOM 1035 C C . ILE A 1 125 ? -9.789 2.364 7.297 1.00 77.88 125 ILE A C 1
ATOM 1037 O O . ILE A 1 125 ? -8.776 1.992 6.710 1.00 77.88 125 ILE A O 1
ATOM 1041 N N . MET A 1 126 ? -10.949 1.716 7.195 1.00 76.25 126 MET A N 1
ATOM 1042 C CA . MET A 1 126 ? -11.130 0.515 6.378 1.00 76.25 126 MET A CA 1
ATOM 1043 C C . MET A 1 126 ? -10.900 0.755 4.893 1.00 76.25 126 MET A C 1
ATOM 1045 O O . MET A 1 126 ? -10.161 -0.009 4.279 1.00 76.25 126 MET A O 1
ATOM 1049 N N . HIS A 1 127 ? -11.507 1.798 4.317 1.00 77.62 127 HIS A N 1
ATOM 1050 C CA . HIS A 1 127 ? -11.318 2.095 2.899 1.00 77.62 127 HIS A CA 1
ATOM 1051 C C . HIS A 1 127 ? -9.856 2.408 2.586 1.00 77.62 127 HIS A C 1
ATOM 1053 O O . HIS A 1 127 ? -9.344 1.967 1.560 1.00 77.62 127 HIS A O 1
ATOM 1059 N N . LEU A 1 128 ? -9.159 3.098 3.490 1.00 78.25 128 LEU A N 1
ATOM 1060 C CA . LEU A 1 128 ? -7.741 3.394 3.318 1.00 78.25 128 LEU A CA 1
ATOM 1061 C C . LEU A 1 128 ? -6.877 2.123 3.373 1.00 78.25 128 LEU A C 1
ATOM 1063 O O . LEU A 1 128 ? -6.010 1.939 2.520 1.00 78.25 128 LEU A O 1
ATOM 1067 N N . ILE A 1 129 ? -7.141 1.217 4.321 1.00 79.75 129 ILE A N 1
ATOM 1068 C CA . ILE A 1 129 ? -6.443 -0.076 4.413 1.00 79.75 129 ILE A CA 1
ATOM 1069 C C . ILE A 1 129 ? -6.708 -0.931 3.164 1.00 79.75 129 ILE A C 1
ATOM 1071 O O . ILE A 1 129 ? -5.761 -1.437 2.564 1.00 79.75 129 ILE A O 1
ATOM 1075 N N . ASP A 1 130 ? -7.971 -1.072 2.753 1.00 78.62 130 ASP A N 1
ATOM 1076 C CA . ASP A 1 130 ? -8.369 -1.877 1.590 1.00 78.62 130 ASP A CA 1
ATOM 1077 C C . ASP A 1 130 ? -7.743 -1.346 0.293 1.00 78.62 130 ASP A C 1
ATOM 1079 O O . ASP A 1 130 ? -7.116 -2.116 -0.436 1.00 78.62 130 ASP A O 1
ATOM 1083 N N . ARG A 1 131 ? -7.812 -0.028 0.048 1.00 79.62 131 ARG A N 1
ATOM 1084 C CA . ARG A 1 131 ? -7.180 0.620 -1.113 1.00 79.62 131 ARG A CA 1
ATOM 1085 C C . ARG A 1 131 ? -5.681 0.333 -1.156 1.00 79.62 131 ARG A C 1
ATOM 1087 O O . ARG A 1 131 ? -5.187 -0.196 -2.146 1.00 79.62 131 ARG A O 1
ATOM 1094 N N . THR A 1 132 ? -4.986 0.591 -0.048 1.00 80.50 132 THR A N 1
ATOM 1095 C CA . THR A 1 132 ? -3.531 0.400 0.046 1.00 80.50 132 THR A CA 1
ATOM 1096 C C . THR A 1 132 ? -3.136 -1.057 -0.221 1.00 80.50 132 THR A C 1
ATOM 1098 O O . THR A 1 132 ? -2.123 -1.339 -0.861 1.00 80.50 132 THR A O 1
ATOM 1101 N N . ILE A 1 133 ? -3.941 -2.019 0.232 1.00 78.81 133 ILE A N 1
ATOM 1102 C CA . ILE A 1 133 ? -3.630 -3.438 0.036 1.00 78.81 133 ILE A CA 1
ATOM 1103 C C . ILE A 1 133 ? -3.939 -3.907 -1.377 1.00 78.81 133 ILE A C 1
ATOM 1105 O O . ILE A 1 133 ? -3.158 -4.671 -1.935 1.00 78.81 133 ILE A O 1
ATOM 1109 N N . ARG A 1 134 ? -5.022 -3.435 -1.996 1.00 79.25 134 ARG A N 1
ATOM 1110 C CA . ARG A 1 134 ? -5.287 -3.732 -3.411 1.00 79.25 134 ARG A CA 1
ATOM 1111 C C . ARG A 1 134 ? -4.164 -3.211 -4.302 1.00 79.25 134 ARG A C 1
ATOM 1113 O O . ARG A 1 134 ? -3.696 -3.949 -5.168 1.00 79.25 134 ARG A O 1
ATOM 1120 N N . SER A 1 135 ? -3.695 -1.991 -4.050 1.00 80.12 135 SER A N 1
ATOM 1121 C CA . SER A 1 135 ? -2.574 -1.400 -4.782 1.00 80.12 135 SER A CA 1
ATOM 1122 C C . SER A 1 135 ? -1.282 -2.194 -4.569 1.00 80.12 135 SER A C 1
ATOM 1124 O O . SER A 1 135 ? -0.617 -2.555 -5.541 1.00 80.12 135 SER A O 1
ATOM 1126 N N . SER A 1 136 ? -0.969 -2.581 -3.327 1.00 82.19 136 SER A N 1
ATOM 1127 C CA . SER A 1 136 ? 0.219 -3.396 -3.035 1.00 82.19 136 SER A CA 1
ATOM 1128 C C . SER A 1 136 ? 0.151 -4.800 -3.657 1.00 82.19 136 SER A C 1
ATOM 1130 O O . SER A 1 136 ? 1.138 -5.281 -4.213 1.00 82.19 136 SER A O 1
ATOM 1132 N N . PHE A 1 137 ? -1.024 -5.438 -3.652 1.00 80.81 137 PHE A N 1
ATOM 1133 C CA . PHE A 1 137 ? -1.240 -6.738 -4.285 1.00 80.81 137 PHE A CA 1
ATOM 1134 C C . PHE A 1 137 ? -1.120 -6.667 -5.811 1.00 80.81 137 PHE A C 1
ATOM 1136 O O . PHE A 1 137 ? -0.522 -7.556 -6.412 1.00 80.81 137 PHE A O 1
ATOM 1143 N N . SER A 1 138 ? -1.623 -5.600 -6.440 1.00 81.50 138 SER A N 1
ATOM 1144 C CA . SER A 1 138 ? -1.447 -5.362 -7.880 1.00 81.50 138 SER A CA 1
ATOM 1145 C C . SER A 1 138 ? 0.038 -5.306 -8.261 1.00 81.50 138 SER A C 1
ATOM 1147 O O . SER A 1 138 ? 0.471 -5.984 -9.199 1.00 81.50 138 SER A O 1
ATOM 1149 N N . LEU A 1 139 ? 0.845 -4.569 -7.486 1.00 82.06 139 LEU A N 1
ATOM 1150 C CA . LEU A 1 139 ? 2.294 -4.490 -7.689 1.00 82.06 139 LEU A CA 1
ATOM 1151 C C . LEU A 1 139 ? 2.967 -5.859 -7.521 1.00 82.06 139 LEU A C 1
ATOM 1153 O O . LEU A 1 139 ? 3.752 -6.279 -8.376 1.00 82.06 139 LEU A O 1
ATOM 1157 N N . TYR A 1 140 ? 2.611 -6.585 -6.461 1.00 80.94 140 TYR A N 1
ATOM 1158 C CA . TYR A 1 140 ? 3.133 -7.922 -6.193 1.00 80.94 140 TYR A CA 1
ATOM 1159 C C . TYR A 1 140 ? 2.779 -8.930 -7.295 1.00 80.94 140 TYR A C 1
ATOM 1161 O O . TYR A 1 140 ? 3.631 -9.688 -7.757 1.00 80.94 140 TYR A O 1
ATOM 1169 N N . GLN A 1 141 ? 1.537 -8.921 -7.779 1.00 81.44 141 GLN A N 1
ATOM 1170 C CA . GLN A 1 141 ? 1.101 -9.808 -8.853 1.00 81.44 141 GLN A CA 1
ATOM 1171 C C . GLN A 1 141 ? 1.871 -9.529 -10.148 1.00 81.44 141 GLN A C 1
ATOM 1173 O O . GLN A 1 141 ? 2.319 -10.462 -10.817 1.00 81.44 141 GLN A O 1
ATOM 1178 N N . LYS A 1 142 ? 2.086 -8.254 -10.491 1.00 77.50 142 LYS A N 1
ATOM 1179 C CA . LYS A 1 142 ? 2.930 -7.881 -11.633 1.00 77.50 142 LYS A CA 1
ATOM 1180 C C . LYS A 1 142 ? 4.370 -8.381 -11.452 1.00 77.50 142 LYS A C 1
ATOM 1182 O O . LYS A 1 142 ? 4.970 -8.843 -12.424 1.00 77.50 142 LYS A O 1
ATOM 1187 N N . GLN A 1 143 ? 4.908 -8.355 -10.231 1.00 75.88 143 GLN A N 1
ATOM 1188 C CA . GLN A 1 143 ? 6.231 -8.909 -9.920 1.00 75.88 143 GLN A CA 1
ATOM 1189 C C . GLN A 1 143 ? 6.289 -10.424 -10.134 1.00 75.88 143 GLN A C 1
ATOM 1191 O O . GLN A 1 143 ? 7.195 -10.898 -10.821 1.00 75.88 143 GLN A O 1
ATOM 1196 N N . LEU A 1 144 ? 5.300 -11.175 -9.639 1.00 79.31 144 LEU A N 1
ATOM 1197 C CA . LEU A 1 144 ? 5.204 -12.626 -9.849 1.00 79.31 144 LEU A CA 1
ATOM 1198 C C . LEU A 1 144 ? 5.097 -13.010 -11.329 1.00 79.31 144 LEU A C 1
ATOM 1200 O O . LEU A 1 144 ? 5.662 -14.014 -11.752 1.00 79.31 144 LEU A O 1
ATOM 1204 N N . LEU A 1 145 ? 4.412 -12.194 -12.130 1.00 78.25 145 LEU A N 1
ATOM 1205 C CA . LE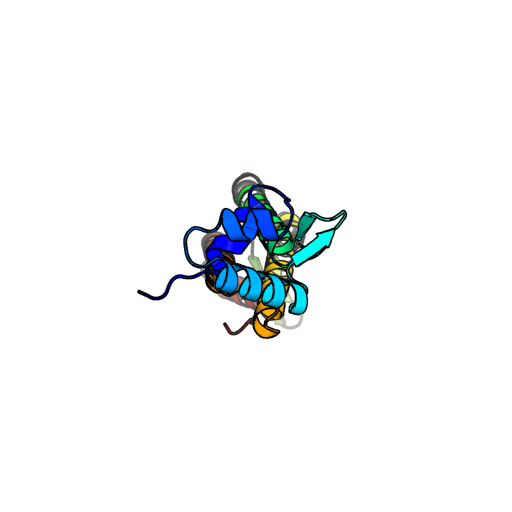U A 1 145 ? 4.282 -12.398 -13.575 1.00 78.25 145 LEU A CA 1
ATOM 1206 C C . LEU A 1 145 ? 5.552 -12.018 -14.362 1.00 78.25 145 LEU A C 1
ATOM 1208 O O . LEU A 1 145 ? 5.552 -12.082 -15.591 1.00 78.25 145 LEU A O 1
ATOM 1212 N N . GLY A 1 146 ? 6.630 -11.599 -13.689 1.00 72.12 146 GLY A N 1
ATOM 1213 C CA . GLY A 1 146 ? 7.865 -11.155 -14.341 1.00 72.12 146 GLY A CA 1
ATOM 1214 C C . GLY A 1 146 ? 7.704 -9.840 -15.109 1.00 72.12 146 GLY A C 1
ATOM 1215 O O . GLY A 1 146 ? 8.533 -9.509 -15.957 1.00 72.12 146 GLY A O 1
ATOM 1216 N N . LEU A 1 147 ? 6.643 -9.086 -14.808 1.00 73.00 147 LEU A N 1
ATOM 1217 C CA . LEU A 1 147 ? 6.323 -7.796 -15.415 1.00 73.00 147 LEU A CA 1
ATOM 1218 C C . LEU A 1 147 ? 6.987 -6.636 -14.667 1.00 73.00 147 LEU A C 1
ATOM 1220 O O . LEU A 1 147 ? 6.585 -5.494 -14.857 1.00 73.00 147 LEU A O 1
ATOM 1224 N N . VAL A 1 148 ? 7.976 -6.918 -13.813 1.00 73.62 148 VAL A N 1
ATOM 1225 C CA . VAL A 1 148 ? 8.740 -5.934 -13.039 1.00 73.62 148 VAL A CA 1
ATOM 1226 C C . VAL A 1 148 ? 10.225 -6.076 -13.383 1.00 73.62 148 VAL A C 1
ATOM 1228 O O . VAL A 1 148 ? 10.748 -7.192 -13.345 1.00 73.62 148 VAL A O 1
ATOM 1231 N N . PRO A 1 149 ? 10.939 -4.992 -13.729 1.00 70.12 149 PRO A N 1
ATOM 1232 C CA . PRO A 1 149 ? 12.354 -5.041 -14.047 1.00 70.12 149 PRO A CA 1
ATOM 1233 C C . PRO A 1 149 ? 13.135 -5.228 -12.759 1.00 70.12 149 PRO A C 1
ATOM 1235 O O . PRO A 1 149 ? 12.742 -4.728 -11.701 1.00 70.12 149 PRO A O 1
ATOM 1238 N N . LYS A 1 150 ? 14.286 -5.890 -12.858 1.00 72.25 150 LYS A N 1
ATOM 1239 C CA . LYS A 1 150 ? 15.100 -6.246 -11.685 1.00 72.25 150 LYS A CA 1
ATOM 1240 C C . LYS A 1 150 ? 15.362 -5.082 -10.716 1.00 72.25 150 LYS A C 1
ATOM 1242 O O . LYS A 1 150 ? 15.257 -5.315 -9.513 1.00 72.25 150 LYS A O 1
ATOM 1247 N N . PRO A 1 151 ? 15.638 -3.848 -11.179 1.00 71.75 151 PRO A N 1
ATOM 1248 C CA . PRO A 1 151 ? 15.906 -2.725 -10.281 1.00 71.75 151 PRO A CA 1
ATOM 1249 C C . PRO A 1 151 ? 14.711 -2.324 -9.402 1.00 71.75 151 PRO A C 1
ATOM 1251 O O . PRO A 1 151 ? 14.915 -1.812 -8.306 1.00 71.75 151 PRO A O 1
ATOM 1254 N N . TYR A 1 152 ? 13.475 -2.578 -9.851 1.00 73.50 152 TYR A N 1
ATOM 1255 C CA . TYR A 1 152 ? 12.253 -2.199 -9.127 1.00 73.50 152 TYR A CA 1
ATOM 1256 C C . TYR A 1 152 ? 11.705 -3.304 -8.237 1.00 73.50 152 TYR A C 1
ATOM 1258 O O . TYR A 1 152 ? 10.912 -3.000 -7.358 1.00 73.50 152 TYR A O 1
ATOM 1266 N N . VAL A 1 153 ? 12.142 -4.554 -8.418 1.00 78.88 153 VAL A N 1
ATOM 1267 C CA . VAL A 1 153 ? 11.726 -5.682 -7.566 1.00 78.88 153 VAL A CA 1
ATOM 1268 C C . VAL A 1 153 ? 11.963 -5.346 -6.095 1.00 78.88 153 VAL A C 1
ATOM 1270 O O . VAL A 1 153 ? 11.042 -5.365 -5.290 1.00 78.88 153 VAL A O 1
ATOM 1273 N N . LYS A 1 154 ? 13.189 -4.926 -5.758 1.00 81.19 154 LYS A N 1
ATOM 1274 C CA . LYS A 1 154 ? 13.533 -4.582 -4.376 1.00 81.19 154 LYS A CA 1
ATOM 1275 C C . LYS A 1 154 ? 12.780 -3.348 -3.867 1.00 81.19 154 LYS A C 1
ATOM 1277 O O . LYS A 1 154 ? 12.383 -3.324 -2.711 1.00 81.19 154 LYS A O 1
ATOM 1282 N N . ILE A 1 155 ? 12.586 -2.342 -4.722 1.00 81.69 155 ILE A N 1
ATOM 1283 C CA . ILE A 1 155 ? 11.863 -1.111 -4.363 1.00 81.69 155 ILE A CA 1
ATOM 1284 C C . ILE A 1 155 ? 10.411 -1.451 -4.004 1.00 81.69 155 ILE A C 1
ATOM 1286 O O . ILE A 1 155 ? 9.929 -1.067 -2.946 1.00 81.69 155 ILE A O 1
ATOM 1290 N N . ILE A 1 156 ? 9.743 -2.235 -4.849 1.00 82.75 156 ILE A N 1
ATOM 1291 C CA . ILE A 1 156 ? 8.360 -2.664 -4.632 1.00 82.75 156 ILE A CA 1
ATOM 1292 C C . ILE A 1 156 ? 8.250 -3.545 -3.384 1.00 82.75 156 ILE A C 1
ATOM 1294 O O . ILE A 1 156 ? 7.338 -3.342 -2.585 1.00 82.75 156 ILE A O 1
ATOM 1298 N N . ASP A 1 157 ? 9.189 -4.470 -3.166 1.00 83.69 157 ASP A N 1
ATOM 1299 C CA . ASP A 1 157 ? 9.233 -5.274 -1.939 1.00 83.69 157 ASP A CA 1
ATOM 1300 C C . ASP A 1 157 ? 9.337 -4.393 -0.680 1.00 83.69 157 ASP A C 1
ATOM 1302 O O . ASP A 1 157 ? 8.624 -4.619 0.304 1.00 83.69 157 ASP A O 1
ATOM 1306 N N . ASP A 1 158 ? 10.206 -3.379 -0.697 1.00 85.50 158 ASP A N 1
ATOM 1307 C CA . ASP A 1 158 ? 10.388 -2.446 0.420 1.00 85.50 158 ASP A CA 1
ATOM 1308 C C . ASP A 1 158 ? 9.128 -1.587 0.658 1.00 85.50 158 ASP A C 1
ATOM 1310 O O . ASP A 1 158 ? 8.741 -1.344 1.809 1.00 85.50 158 ASP A O 1
ATOM 1314 N N . ASP A 1 159 ? 8.418 -1.198 -0.400 1.00 83.31 159 ASP A N 1
ATOM 1315 C CA . ASP A 1 159 ? 7.168 -0.441 -0.297 1.00 83.31 159 ASP A CA 1
ATOM 1316 C C . ASP A 1 159 ? 6.021 -1.274 0.274 1.00 83.31 159 ASP A C 1
ATOM 1318 O O . ASP A 1 159 ? 5.292 -0.840 1.171 1.00 83.31 159 ASP A O 1
ATOM 1322 N N . ILE A 1 160 ? 5.879 -2.507 -0.211 1.00 83.50 160 ILE A N 1
ATOM 1323 C CA . ILE A 1 160 ? 4.916 -3.478 0.302 1.00 83.50 160 ILE A CA 1
ATOM 1324 C C . ILE A 1 160 ? 5.176 -3.720 1.796 1.00 83.50 160 ILE A C 1
ATOM 1326 O O . ILE A 1 160 ? 4.250 -3.686 2.614 1.00 83.50 160 ILE A O 1
ATOM 1330 N N . ARG A 1 161 ? 6.442 -3.904 2.192 1.00 85.62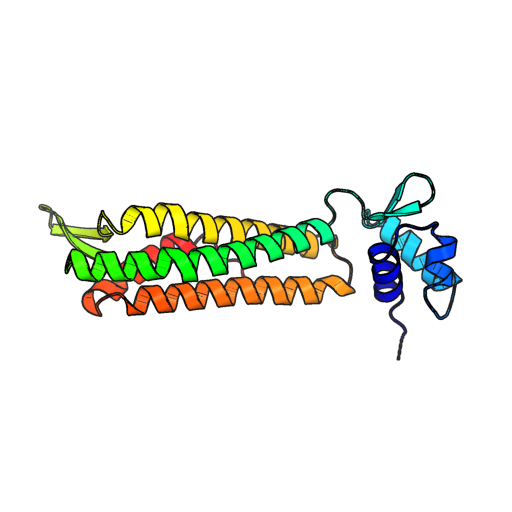 161 ARG A N 1
ATOM 1331 C CA . ARG A 1 161 ? 6.826 -4.036 3.608 1.00 85.62 161 ARG A CA 1
ATOM 1332 C C . ARG A 1 161 ? 6.488 -2.787 4.413 1.00 85.62 161 ARG A C 1
ATOM 1334 O O . ARG A 1 161 ? 6.022 -2.902 5.550 1.00 85.62 161 ARG A O 1
ATOM 1341 N N . SER A 1 162 ? 6.682 -1.606 3.835 1.00 85.56 162 SER A N 1
ATOM 1342 C CA . SER A 1 162 ? 6.331 -0.329 4.461 1.00 85.56 162 SER A CA 1
ATOM 1343 C C . SER A 1 162 ? 4.822 -0.205 4.691 1.00 85.56 162 SER A C 1
ATOM 1345 O O . SER A 1 162 ? 4.401 0.202 5.775 1.00 85.56 162 SER A O 1
ATOM 1347 N N . CYS A 1 163 ? 4.004 -0.638 3.729 1.00 85.62 163 CYS A N 1
ATOM 1348 C CA . CYS A 1 163 ? 2.552 -0.747 3.866 1.00 85.62 163 CYS A CA 1
ATOM 1349 C C . CYS A 1 163 ? 2.154 -1.679 5.020 1.00 85.62 163 CYS A C 1
ATOM 1351 O O . CYS A 1 163 ? 1.398 -1.288 5.911 1.00 85.62 163 CYS A O 1
ATOM 1353 N N . LEU A 1 164 ? 2.696 -2.901 5.053 1.00 84.12 164 LEU A N 1
ATOM 1354 C CA . LEU A 1 164 ? 2.403 -3.864 6.121 1.00 84.12 164 LEU A CA 1
ATOM 1355 C C . LEU A 1 164 ? 2.816 -3.346 7.501 1.00 84.12 164 LEU A C 1
ATOM 1357 O O . LEU A 1 164 ? 2.116 -3.576 8.488 1.00 84.12 164 LEU A O 1
ATOM 1361 N N . THR A 1 165 ? 3.950 -2.652 7.574 1.00 86.88 165 THR A N 1
ATOM 1362 C CA . THR A 1 165 ? 4.440 -2.036 8.811 1.00 86.88 165 THR A CA 1
ATOM 1363 C C . THR A 1 165 ? 3.482 -0.947 9.280 1.00 86.88 165 THR A C 1
ATOM 1365 O O . THR A 1 165 ? 3.048 -0.980 10.429 1.00 86.88 165 THR A O 1
ATOM 1368 N N . LEU A 1 166 ? 3.047 -0.062 8.380 1.00 86.19 166 LEU A N 1
ATOM 1369 C CA . LEU A 1 166 ? 2.066 0.977 8.691 1.00 86.19 166 LEU A CA 1
ATOM 1370 C C . LEU A 1 166 ? 0.739 0.388 9.199 1.00 86.19 166 LEU A C 1
ATOM 1372 O O . LEU A 1 166 ? 0.195 0.849 10.201 1.00 86.19 166 LEU A O 1
ATOM 1376 N N . ILE A 1 167 ? 0.231 -0.667 8.557 1.00 85.88 167 ILE A N 1
ATOM 1377 C CA . ILE A 1 167 ? -0.997 -1.350 8.991 1.00 85.88 167 ILE A CA 1
ATOM 1378 C C . ILE A 1 167 ? -0.833 -1.935 10.403 1.00 85.88 167 ILE A C 1
ATOM 1380 O O . ILE A 1 167 ? -1.740 -1.813 11.232 1.00 85.88 167 ILE A O 1
ATOM 1384 N N . LYS A 1 168 ? 0.325 -2.539 10.710 1.00 87.19 168 LYS A N 1
ATOM 1385 C CA . LYS A 1 168 ? 0.641 -3.045 12.058 1.00 87.19 168 LYS A CA 1
ATOM 1386 C C . LYS A 1 168 ? 0.697 -1.919 13.092 1.00 87.19 168 LYS A C 1
ATOM 1388 O O . LYS A 1 168 ? 0.103 -2.056 14.160 1.00 87.19 168 LYS A O 1
ATOM 1393 N N . GLU A 1 169 ? 1.344 -0.802 12.773 1.00 89.25 169 GLU A N 1
ATOM 1394 C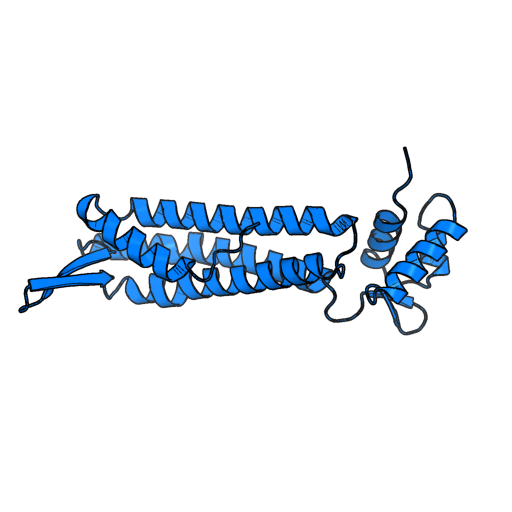 CA . GLU A 1 169 ? 1.403 0.373 13.653 1.00 89.25 169 GLU A CA 1
ATOM 1395 C C . GLU A 1 169 ? 0.005 0.929 13.956 1.00 89.25 169 GLU A C 1
ATOM 1397 O O . GLU A 1 169 ? -0.310 1.277 15.098 1.00 89.25 169 GLU A O 1
ATOM 1402 N N . ILE A 1 170 ? -0.863 0.993 12.943 1.00 85.94 170 ILE A N 1
ATOM 1403 C CA . ILE A 1 170 ? -2.251 1.439 13.094 1.00 85.94 170 ILE A CA 1
ATOM 1404 C C . ILE A 1 170 ? -3.029 0.481 13.995 1.00 85.94 170 ILE A C 1
ATOM 1406 O O . ILE A 1 170 ? -3.700 0.940 14.926 1.00 85.94 170 ILE A O 1
ATOM 1410 N N . LYS A 1 171 ? -2.897 -0.838 13.778 1.00 88.06 171 LYS A N 1
ATOM 1411 C CA . LYS A 1 171 ? -3.490 -1.859 14.655 1.00 88.06 171 LYS A CA 1
ATOM 1412 C C . LYS A 1 171 ? -3.123 -1.601 16.108 1.00 88.06 171 LYS A C 1
ATOM 1414 O O . LYS A 1 171 ? -3.991 -1.592 16.977 1.00 88.06 171 LYS A O 1
ATOM 1419 N N . GLU A 1 172 ? -1.838 -1.401 16.372 1.00 89.81 172 GLU A N 1
ATOM 1420 C CA . GLU A 1 172 ? -1.321 -1.215 17.721 1.00 89.81 172 GLU A CA 1
ATOM 1421 C C . GLU A 1 172 ? -1.884 0.057 18.365 1.00 89.81 172 GLU A C 1
ATOM 1423 O O . GLU A 1 172 ? -2.371 0.023 19.499 1.00 89.81 172 GLU A O 1
ATOM 1428 N N . LYS A 1 173 ? -1.912 1.170 17.622 1.00 88.06 173 LYS A N 1
ATOM 1429 C CA . LYS A 1 173 ? -2.490 2.433 18.103 1.00 88.06 173 LYS A CA 1
ATOM 1430 C C . LYS A 1 173 ? -3.968 2.287 18.443 1.00 88.06 173 LYS A C 1
ATOM 1432 O O . LYS A 1 173 ? -4.378 2.743 19.510 1.00 88.06 173 LYS A O 1
ATOM 1437 N N . LEU A 1 174 ? -4.748 1.626 17.589 1.00 86.31 174 LEU A N 1
ATOM 1438 C CA . LEU A 1 174 ? -6.163 1.359 17.852 1.00 86.31 174 LEU A CA 1
ATOM 1439 C C . LEU A 1 174 ? -6.342 0.419 19.054 1.00 86.31 174 LEU A C 1
ATOM 1441 O O . LEU A 1 174 ? -7.143 0.715 19.937 1.00 86.31 174 LEU A O 1
ATOM 1445 N N . SER A 1 175 ? -5.547 -0.650 19.157 1.00 88.19 175 SER A N 1
ATOM 1446 C CA . SER A 1 175 ? -5.578 -1.601 20.282 1.00 88.19 175 SER A CA 1
ATOM 1447 C C . SER A 1 175 ? -5.289 -0.925 21.628 1.00 88.19 175 SER A C 1
ATOM 1449 O O . SER A 1 175 ? -5.952 -1.201 22.630 1.00 88.19 175 SER A O 1
ATOM 1451 N N . ASN A 1 176 ? -4.354 0.029 21.655 1.00 87.56 176 ASN A N 1
ATOM 1452 C CA . ASN A 1 176 ? -4.007 0.804 22.852 1.00 87.56 176 ASN A CA 1
ATOM 1453 C C . ASN A 1 176 ? -5.111 1.783 23.287 1.00 87.56 176 ASN A C 1
ATOM 1455 O O . ASN A 1 176 ? -5.110 2.273 24.420 1.00 87.56 176 ASN A O 1
ATOM 1459 N N . MET A 1 177 ? -6.084 2.061 22.417 1.00 83.50 177 MET A N 1
ATOM 1460 C CA . MET A 1 177 ? -7.247 2.881 22.756 1.00 83.50 177 MET A CA 1
ATOM 1461 C C . MET A 1 177 ? -8.383 2.077 23.402 1.00 83.50 177 MET A C 1
ATOM 1463 O O . MET A 1 177 ? -9.385 2.663 23.818 1.00 83.50 177 MET A O 1
ATOM 1467 N N . ILE A 1 178 ? -8.224 0.759 23.527 1.00 83.75 178 ILE A N 1
ATOM 1468 C CA . ILE A 1 178 ? -9.262 -0.176 23.957 1.00 83.75 178 ILE A CA 1
ATOM 1469 C C . ILE A 1 178 ? -8.893 -0.757 25.325 1.00 83.75 178 ILE A C 1
ATOM 1471 O O . ILE A 1 178 ? -7.725 -0.979 25.649 1.00 83.75 178 ILE A O 1
ATOM 1475 N N . SER A 1 179 ? -9.897 -0.989 26.171 1.00 82.75 179 SER A N 1
ATOM 1476 C CA . SER A 1 179 ? -9.686 -1.615 27.479 1.00 82.75 179 SER A CA 1
ATOM 1477 C C . SER A 1 179 ? -9.262 -3.082 27.325 1.00 82.75 179 SER A C 1
ATOM 1479 O O . SER A 1 179 ? -9.652 -3.754 26.370 1.00 82.75 179 SER A O 1
ATOM 1481 N N . LYS A 1 180 ? -8.516 -3.626 28.301 1.00 84.56 180 LYS A N 1
ATOM 1482 C CA . LYS A 1 180 ? -8.083 -5.040 28.281 1.00 84.56 180 LYS A CA 1
ATOM 1483 C C . LYS A 1 180 ? -9.250 -6.014 28.059 1.00 84.56 180 LYS A C 1
ATOM 1485 O O . LYS A 1 180 ? -9.105 -6.953 27.286 1.00 84.56 180 LYS A O 1
ATOM 1490 N N . LYS A 1 181 ? -10.411 -5.749 28.675 1.00 84.88 181 LYS A N 1
ATOM 1491 C CA . LYS A 1 181 ? -11.635 -6.560 28.544 1.00 84.88 181 LYS A CA 1
ATOM 1492 C C . LYS A 1 181 ? -12.143 -6.656 27.100 1.00 84.88 181 LYS A C 1
ATOM 1494 O O . LYS A 1 181 ? -12.666 -7.693 26.716 1.00 84.88 181 LYS A O 1
ATOM 1499 N N . ASN A 1 182 ? -11.972 -5.599 26.307 1.00 83.31 182 ASN A N 1
ATOM 1500 C CA . ASN A 1 182 ? -12.516 -5.510 24.951 1.00 83.31 182 ASN A CA 1
ATOM 1501 C C . ASN A 1 182 ? -11.463 -5.790 23.860 1.00 83.31 182 ASN A C 1
ATOM 1503 O O . ASN A 1 182 ? -11.784 -5.744 22.673 1.00 83.31 182 ASN A O 1
ATOM 1507 N N . LYS A 1 183 ? -10.212 -6.108 24.232 1.00 84.81 183 LYS A N 1
ATOM 1508 C CA . LYS A 1 183 ? -9.161 -6.502 23.276 1.00 84.81 183 LYS A CA 1
ATOM 1509 C C . LYS A 1 183 ? -9.534 -7.725 22.427 1.00 84.81 183 LYS A C 1
ATOM 1511 O O . LYS A 1 183 ? -9.308 -7.656 21.225 1.00 84.81 183 LYS A O 1
ATOM 1516 N N . PRO A 1 184 ? -10.142 -8.802 22.966 1.00 85.00 184 PRO A N 1
ATOM 1517 C CA . PRO A 1 184 ? -10.558 -9.937 22.137 1.00 85.00 184 PRO A CA 1
ATOM 1518 C C . PRO A 1 184 ? -11.538 -9.540 21.023 1.00 85.00 184 PRO A C 1
ATOM 1520 O O . PRO A 1 184 ? -11.441 -10.031 19.902 1.00 85.00 184 PRO A O 1
ATOM 1523 N N . SER A 1 185 ? -12.440 -8.597 21.308 1.00 82.56 185 SER A N 1
ATOM 1524 C CA . SER A 1 185 ? -13.393 -8.052 20.335 1.00 82.56 185 SER A CA 1
ATOM 1525 C C . SER A 1 185 ? -12.692 -7.301 19.212 1.00 82.56 185 SER A C 1
ATOM 1527 O O . SER A 1 185 ? -13.018 -7.484 18.043 1.00 82.56 185 SER A O 1
ATOM 1529 N N . PHE A 1 186 ? -11.704 -6.480 19.572 1.00 85.94 186 PHE A N 1
ATOM 1530 C CA . PHE A 1 186 ? -10.859 -5.792 18.606 1.00 85.94 186 PHE A CA 1
ATOM 1531 C C . PHE A 1 186 ? -10.062 -6.765 17.745 1.00 85.94 186 PHE A C 1
ATOM 1533 O O . PHE A 1 186 ? -10.016 -6.584 16.539 1.00 85.94 186 PHE A O 1
ATOM 1540 N N . GLU A 1 187 ? -9.456 -7.796 18.335 1.00 86.31 187 GLU A N 1
ATOM 1541 C CA . GLU A 1 187 ? -8.677 -8.785 17.584 1.00 86.31 187 GLU A CA 1
ATOM 1542 C C . GLU A 1 187 ? -9.552 -9.576 16.609 1.00 86.31 187 GLU A C 1
ATOM 1544 O O . GLU A 1 187 ? -9.149 -9.786 15.469 1.00 86.31 187 GLU A O 1
ATOM 1549 N N . SER A 1 188 ? -10.768 -9.959 17.013 1.00 81.88 188 SER A N 1
ATOM 1550 C CA . SER A 1 188 ? -11.725 -10.623 16.121 1.00 81.88 188 SER A CA 1
ATOM 1551 C C . SER A 1 188 ? -12.159 -9.708 14.971 1.00 81.88 188 SER A C 1
ATOM 1553 O O . SER A 1 188 ? -12.105 -10.117 13.812 1.00 81.88 188 SER A O 1
ATOM 1555 N N . TYR A 1 189 ? -12.503 -8.452 15.274 1.00 80.06 189 TYR A N 1
ATOM 1556 C CA . TYR A 1 189 ? -12.804 -7.436 14.263 1.00 80.06 189 TYR A CA 1
ATOM 1557 C C . TYR A 1 189 ? -11.624 -7.231 13.307 1.00 80.06 189 TYR A C 1
ATOM 1559 O O . TYR A 1 189 ? -11.771 -7.322 12.091 1.00 80.06 189 TYR A O 1
ATOM 1567 N N . TRP A 1 190 ? -10.432 -7.003 13.858 1.00 83.12 190 TRP A N 1
ATOM 1568 C CA . TRP A 1 190 ? -9.219 -6.776 13.089 1.00 83.12 190 TRP A CA 1
ATOM 1569 C C . TRP A 1 190 ? -8.910 -7.975 12.204 1.00 83.12 190 TRP A C 1
ATOM 1571 O O . TRP A 1 190 ? -8.550 -7.803 11.044 1.00 83.12 190 TRP A O 1
ATOM 1581 N N . PHE A 1 191 ? -9.078 -9.192 12.721 1.00 81.19 191 PHE A N 1
ATOM 1582 C CA . PHE A 1 191 ? -8.926 -10.410 11.942 1.00 81.19 191 PHE A CA 1
ATOM 1583 C C . PHE A 1 191 ? -9.925 -10.472 10.790 1.00 81.19 191 PHE A C 1
ATOM 1585 O O . PHE A 1 191 ? -9.501 -10.741 9.680 1.00 81.19 191 PHE A O 1
ATOM 1592 N N . GLN A 1 192 ? -11.214 -10.193 10.995 1.00 73.19 192 GLN A N 1
ATOM 1593 C CA . GLN A 1 192 ? -12.202 -10.202 9.905 1.00 73.19 192 GLN A CA 1
ATOM 1594 C C . GLN A 1 192 ? -11.812 -9.231 8.790 1.00 73.19 192 GLN A C 1
ATOM 1596 O O . GLN A 1 192 ? -11.761 -9.612 7.623 1.00 73.19 192 GLN A O 1
ATOM 1601 N N . VAL A 1 193 ? -11.435 -8.016 9.177 1.00 70.06 193 VAL A N 1
ATOM 1602 C CA . VAL A 1 193 ? -10.965 -6.962 8.276 1.00 70.06 193 VAL A CA 1
ATOM 1603 C C . VAL A 1 193 ? -9.691 -7.364 7.538 1.00 70.06 193 VAL A C 1
ATOM 1605 O O . VAL A 1 193 ? -9.550 -7.078 6.354 1.00 70.06 193 VAL A O 1
ATOM 1608 N N . THR A 1 194 ? -8.767 -8.035 8.228 1.00 70.12 194 THR A N 1
ATOM 1609 C CA . THR A 1 194 ? -7.454 -8.415 7.687 1.00 70.12 194 THR A CA 1
ATOM 1610 C C . THR A 1 194 ? -7.374 -9.833 7.138 1.00 70.12 194 THR A C 1
ATOM 1612 O O . THR A 1 194 ? -6.346 -10.228 6.597 1.00 70.12 194 THR A O 1
ATOM 1615 N N . SER A 1 195 ? -8.460 -10.601 7.207 1.00 64.19 195 SER A N 1
ATOM 1616 C CA . SER A 1 195 ? -8.493 -12.014 6.819 1.00 64.19 195 SER A CA 1
ATOM 1617 C C . SER A 1 195 ? -8.289 -12.199 5.318 1.00 64.19 195 SER A C 1
ATOM 1619 O O . SER A 1 195 ? -7.498 -13.049 4.914 1.00 64.19 195 SER A O 1
ATOM 1621 N N . GLY A 1 196 ? -8.913 -11.341 4.505 1.00 54.84 196 GLY A N 1
ATOM 1622 C CA . GLY A 1 196 ? -8.676 -11.258 3.061 1.00 54.84 196 GLY A CA 1
ATOM 1623 C C . GLY A 1 196 ? -7.325 -10.636 2.692 1.00 54.84 196 GLY A C 1
ATOM 1624 O O . GLY A 1 196 ? -6.950 -10.644 1.527 1.00 54.84 196 GLY A O 1
ATOM 1625 N N . LEU A 1 197 ? -6.587 -10.122 3.681 1.00 55.53 197 LEU A N 1
ATOM 1626 C CA . LEU A 1 197 ? -5.302 -9.436 3.527 1.00 55.53 197 LEU A CA 1
ATOM 1627 C C . LEU A 1 197 ? -4.112 -10.355 3.846 1.00 55.53 197 LEU A C 1
ATOM 1629 O O . LEU A 1 197 ? -2.982 -9.877 3.939 1.00 55.53 197 LEU A O 1
ATOM 1633 N N . ARG A 1 198 ? -4.336 -11.669 4.023 1.00 52.78 198 ARG A N 1
ATOM 1634 C CA . ARG A 1 198 ? -3.263 -12.674 4.111 1.00 52.78 198 ARG A CA 1
ATOM 1635 C C . ARG A 1 198 ? -2.569 -12.818 2.755 1.00 52.78 198 ARG A C 1
ATOM 1637 O O . ARG A 1 198 ? -2.741 -13.808 2.052 1.00 52.78 198 ARG A O 1
ATOM 1644 N N . VAL A 1 199 ? -1.769 -11.824 2.399 1.00 45.34 199 VAL A N 1
ATOM 1645 C CA . VAL A 1 199 ? -0.736 -11.978 1.386 1.00 45.34 199 VAL A CA 1
ATOM 1646 C C . VAL A 1 199 ? 0.441 -12.615 2.117 1.00 45.34 199 VAL A C 1
ATOM 1648 O O . VAL A 1 199 ? 1.121 -11.967 2.912 1.00 45.34 199 VAL A O 1
ATOM 1651 N N . ASN A 1 200 ? 0.594 -13.928 1.953 1.00 38.53 200 ASN A N 1
ATOM 1652 C CA . ASN A 1 200 ? 1.808 -14.615 2.377 1.00 38.53 200 ASN A CA 1
ATOM 1653 C C . ASN A 1 200 ? 2.931 -14.120 1.457 1.00 38.53 200 ASN A C 1
ATOM 1655 O O . ASN A 1 200 ? 3.023 -14.577 0.320 1.00 38.53 200 ASN A O 1
ATOM 1659 N N . PHE A 1 201 ? 3.703 -13.142 1.928 1.00 41.12 201 PHE A N 1
ATOM 1660 C CA . PHE A 1 201 ? 4.975 -12.754 1.320 1.00 41.12 201 PHE A CA 1
ATOM 1661 C C . PHE A 1 201 ? 6.080 -13.710 1.756 1.00 41.12 201 PHE A C 1
ATOM 1663 O O . PHE A 1 201 ? 6.095 -14.068 2.958 1.00 41.12 201 PHE A O 1
#

Foldseek 3Di:
DDDDLLVQLVVLQVVDWAAQQVSLVSSPDDSVVNSVSLVVCVVLQQWDQDPNTIHGHPPALVVLVVVLVVLVVVLVCCCPVPLLVQVVVCCVVVVDFQWDWDQDPVRDIDIDGDPSNCCSVVPPNLVSLVVSLVSLVVSVVCVVVVSDDPVCNVVSVVSSVVSVVVLVVSLVSSLVSGDPNRNVSSVVVVCVSCVVVPPPD

Solvent-accessible surface area (backbone atoms only — not comparable to full-atom values): 11286 Å² total; per-residue (Å²): 134,87,80,65,51,63,52,44,46,52,53,46,42,72,76,47,69,38,35,62,71,58,44,20,63,65,31,78,78,62,45,72,58,32,45,54,44,51,52,49,36,36,74,63,60,47,32,38,76,56,95,74,17,32,36,73,32,87,91,30,62,65,60,55,50,52,52,43,52,52,51,52,50,52,41,53,48,48,42,65,73,50,48,52,54,49,51,54,49,51,39,68,72,68,72,47,57,53,41,39,77,46,76,45,99,88,70,47,77,42,78,46,60,34,75,85,48,36,54,55,49,63,53,50,51,41,50,47,54,52,52,54,46,52,48,44,48,53,54,50,51,37,46,77,71,66,60,48,59,78,73,49,50,62,53,52,52,54,49,45,50,49,51,55,49,50,55,51,54,50,51,51,57,56,54,72,68,38,55,82,88,25,43,66,50,45,51,53,51,50,42,64,73,43,57,90,62,70,72,86,125

pLDDT: mean 81.97, std 8.94, range [38.53, 94.19]

Mean predicted aligned error: 9.52 Å

Radius of gyration: 23.52 Å; Cα contacts (8 Å, |Δi|>4): 176; chains: 1; bounding box: 63×30×61 Å

Secondary structure (DSSP, 8-state):
----HHHHHHHHHHH--B-HHHHHHHSSS-HHHHHHHHHHHHHTTSEEEETTEEEEPTT-HHHHHHHHHHHHHHHHHIIIIIIHHHHHHHHHHH-S-SEEEEE-TTS-EEEEE-HHHHIIIIIIIHHHHHHHHHHHHHHHHHHHTT-S-HHHHHHHHHHHHHHHHHHHHHHHHHHHTS-GGGHHHHHHHHHHHHHTT----

Sequence (201 aa):
MVRDYESDVIKQVQEKSRPKTVIARAVKGNYPDALKVIESLCKKNFLEIKEGKLTFKANNIIQDHTTFQEELQEFREAFYKFQLPELKKIRKQTREPIFYVTKEPNGAQMFRVNQQAKEQIISTIMHLIDRTIRSSFSLYQKQLLGLVPKPYVKIIDDDIRSCLTLIKEIKEKLSNMISKKNKPSFESYWFQVTSGLRVNF

Nearest PDB structures (foldseek):
  7oyk-assembly2_CCC  TM=6.495E-01  e=1.272E+00  Bacillus subtilis subsp. subtilis str. 168
  8bif-assembly2_C  TM=3.291E-01  e=3.895E-02  Photorhabdus laumondii subsp. laumondii TTO1
  1xsx-assembly1_B  TM=5.060E-01  e=4.844E-01  Saccharolobus solfataricus
  8bif-assembly2_D-2  TM=3.205E-01  e=2.412E-01  Photorhabdus laumondii subsp. laumondii TTO1
  4qvg-assembly1_A  TM=3.833E-01  e=2.421E+00  Streptosporangium sibiricum